Protein AF-A0A3A3YPK2-F1 (afdb_monomer_lite)

Secondary structure (DSSP, 8-state):
-------PPPPSS--S---S-EEEEEEEHHHHHHHHHHHTTS---SSSS--HHHHHHHHHHHTTT-EEEEEEEEEE-TT-HHHHHHHHHHHHHTT-EEEEEE--STT--SHHHHHHHHHHHHHHS-EEEEEEE---HHHHHHHHHHHHHTT-EEEEEE-TTT-HHHHH-SSSEEEEGGGSTTS-SS--S---STT--TT------SS-GGGGGT--

pLDDT: mean 90.07, std 12.2, range [40.12, 98.81]

Organism: NCBI:txid2339232

Sequence (216 aa):
MSRVSTTTPAPYGSTVATDAPLDLLVWDAPNIDATLAGVIGGRPSSASRPRFDAIARWFVQGSGGRDVEGCVFTNIAPGQAASVRGWVEALRASGFAVFAKPKLQSDDDIDDAMLDHIALRVTQRPLRRLVVASADGRNFLEPMESYARDGVECLVIAFSEVAGYAQESPLIEFLDLEDVPGAFTTPLNRTRLDALPPQGAWLQPTRSLRSMLEDA

Structure (mmCIF, N/CA/C/O backbone):
data_AF-A0A3A3YPK2-F1
#
_entry.id   AF-A0A3A3YPK2-F1
#
loop_
_atom_site.group_PDB
_atom_site.id
_atom_site.type_symbol
_atom_site.label_atom_id
_atom_site.label_alt_id
_atom_site.label_comp_id
_atom_site.label_asym_id
_atom_site.label_entity_id
_atom_site.label_seq_id
_atom_site.pdbx_PDB_ins_code
_atom_site.Cartn_x
_atom_site.Cartn_y
_atom_site.Cartn_z
_atom_site.occupancy
_atom_site.B_iso_or_equiv
_atom_site.auth_seq_id
_atom_site.auth_comp_id
_atom_site.auth_asym_id
_atom_site.auth_atom_id
_atom_site.pdbx_PDB_model_num
ATOM 1 N N . MET A 1 1 ? -17.080 20.758 -32.159 1.00 42.38 1 MET A N 1
ATOM 2 C CA . MET A 1 1 ? -16.298 20.672 -30.908 1.00 42.38 1 MET A CA 1
ATOM 3 C C . MET A 1 1 ? -17.215 20.120 -29.826 1.00 42.38 1 MET A C 1
ATOM 5 O O . MET A 1 1 ? -17.946 20.885 -29.209 1.00 42.38 1 MET A O 1
ATOM 9 N N . SER A 1 2 ? -17.279 18.795 -29.681 1.00 40.12 2 SER A N 1
ATOM 10 C CA . SER A 1 2 ? -18.132 18.158 -28.669 1.00 40.12 2 SER A CA 1
ATOM 11 C C . SER A 1 2 ? -17.436 18.225 -27.316 1.00 40.12 2 SER A C 1
ATOM 13 O O . SER A 1 2 ? -16.325 17.721 -27.170 1.00 40.12 2 SER A O 1
ATOM 15 N N . ARG A 1 3 ? -18.079 18.880 -26.347 1.00 43.41 3 ARG A N 1
ATOM 16 C CA . ARG A 1 3 ? -17.669 18.863 -24.942 1.00 43.41 3 ARG A CA 1
ATOM 17 C C . ARG A 1 3 ? -17.761 17.421 -24.447 1.00 43.41 3 ARG A C 1
ATOM 19 O O . ARG A 1 3 ? -18.850 16.855 -24.429 1.00 43.41 3 ARG A O 1
ATOM 26 N N . VAL A 1 4 ? -16.627 16.831 -24.085 1.00 42.78 4 VAL A N 1
ATOM 27 C CA . VAL A 1 4 ? -16.608 15.589 -23.311 1.00 42.78 4 VAL A CA 1
ATOM 28 C C . VAL A 1 4 ? -17.142 15.954 -21.932 1.00 42.78 4 VAL A C 1
ATOM 30 O O . VAL A 1 4 ? -16.508 16.709 -21.201 1.00 42.78 4 VAL A O 1
ATOM 33 N N . SER A 1 5 ? -18.349 15.497 -21.613 1.00 41.03 5 SER A N 1
ATOM 34 C CA . SER A 1 5 ? -18.874 15.561 -20.254 1.00 41.03 5 SER A CA 1
ATOM 35 C C . SER A 1 5 ? -17.965 14.721 -19.361 1.00 41.03 5 SER A C 1
ATOM 37 O O . SER A 1 5 ? -17.908 13.502 -19.504 1.00 41.03 5 SER A O 1
ATOM 39 N N . THR A 1 6 ? -17.231 15.367 -18.459 1.00 42.84 6 THR A N 1
ATOM 40 C CA . THR A 1 6 ? -16.527 14.717 -17.354 1.00 42.84 6 THR A CA 1
ATOM 41 C C . THR A 1 6 ? -17.566 14.242 -16.344 1.00 42.84 6 THR A C 1
ATOM 43 O O . THR A 1 6 ? -17.881 14.915 -15.368 1.00 42.84 6 THR A O 1
ATOM 46 N N . THR A 1 7 ? -18.178 13.092 -16.616 1.00 47.41 7 THR A N 1
ATOM 47 C CA . THR A 1 7 ? -18.974 12.385 -15.614 1.00 47.41 7 THR A CA 1
ATOM 48 C C . THR A 1 7 ? -18.010 11.830 -14.574 1.00 47.41 7 THR A C 1
ATOM 50 O O . THR A 1 7 ? -17.225 10.935 -14.885 1.00 47.41 7 THR A O 1
ATOM 53 N N . THR A 1 8 ? -18.054 12.366 -13.353 1.00 56.59 8 THR A N 1
ATOM 54 C CA . THR A 1 8 ? -17.375 11.769 -12.198 1.00 56.59 8 THR A CA 1
ATOM 55 C C . THR A 1 8 ? -17.832 10.313 -12.080 1.00 56.59 8 THR A C 1
ATOM 57 O O . THR A 1 8 ? -19.045 10.073 -12.042 1.00 56.59 8 THR A O 1
ATOM 60 N N . PRO A 1 9 ? -16.916 9.329 -12.095 1.00 59.28 9 PRO A N 1
ATOM 61 C CA . PRO A 1 9 ? -17.304 7.933 -11.977 1.00 59.28 9 PRO A CA 1
ATOM 62 C C . PRO A 1 9 ? -18.033 7.715 -10.649 1.00 59.28 9 PRO A C 1
ATOM 64 O O . PRO A 1 9 ? -17.637 8.252 -9.616 1.00 59.28 9 PRO A O 1
ATOM 67 N N . ALA A 1 10 ? -19.119 6.940 -10.687 1.00 60.88 10 ALA A N 1
ATOM 68 C CA . ALA A 1 10 ? -19.835 6.571 -9.474 1.00 60.88 10 ALA A CA 1
ATOM 69 C C . ALA A 1 10 ? -18.892 5.798 -8.534 1.00 60.88 10 ALA A C 1
ATOM 71 O O . ALA A 1 10 ? -18.090 4.988 -9.016 1.00 60.88 10 ALA A O 1
ATOM 72 N N . PRO A 1 11 ? -18.973 6.026 -7.214 1.00 65.94 11 PRO A N 1
ATOM 73 C CA . PRO A 1 11 ? -18.120 5.323 -6.275 1.00 65.94 11 PRO A CA 1
ATOM 74 C C . PRO A 1 11 ? -18.367 3.814 -6.344 1.00 65.94 11 PRO A C 1
ATOM 76 O O . PRO A 1 11 ? -19.503 3.354 -6.461 1.00 65.94 11 PRO A O 1
ATOM 79 N N . TYR A 1 12 ? -17.286 3.041 -6.260 1.00 73.06 12 TYR A N 1
ATOM 80 C CA . TYR A 1 12 ? -17.366 1.601 -6.031 1.00 73.06 12 TYR A CA 1
ATOM 81 C C . TYR A 1 12 ? -17.979 1.331 -4.645 1.00 73.06 12 TYR A C 1
ATOM 83 O O . TYR A 1 12 ? -17.818 2.149 -3.739 1.00 73.06 12 TYR A O 1
ATOM 91 N N . GLY A 1 13 ? -18.634 0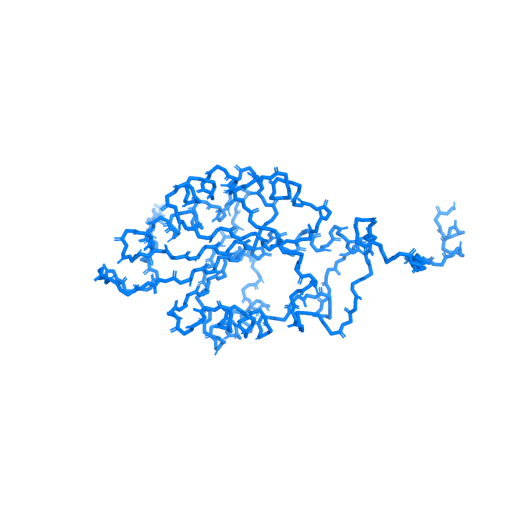.182 -4.457 1.00 67.25 13 GLY A N 1
ATOM 92 C CA . GLY A 1 13 ? -19.206 -0.246 -3.174 1.00 67.25 13 GLY A CA 1
ATOM 93 C C . GLY A 1 13 ? -20.591 0.332 -2.855 1.00 67.25 13 GLY A C 1
ATOM 94 O O . GLY A 1 13 ? -21.106 1.215 -3.539 1.00 67.25 13 GLY A O 1
ATOM 95 N N . SER A 1 14 ? -21.224 -0.210 -1.814 1.00 66.75 14 SER A N 1
ATOM 96 C CA . SER A 1 14 ? -22.541 0.235 -1.350 1.00 66.75 14 SER A CA 1
ATOM 97 C C . SER A 1 14 ? -22.484 1.673 -0.840 1.00 66.75 14 SER A C 1
ATOM 99 O O . SER A 1 14 ? -21.645 2.006 -0.013 1.00 66.75 14 SER A O 1
ATOM 101 N N . THR A 1 15 ? -23.427 2.514 -1.264 1.00 66.81 15 THR A N 1
ATOM 102 C CA . THR A 1 15 ? -23.584 3.879 -0.729 1.00 66.81 15 THR A CA 1
ATOM 103 C C . THR A 1 15 ? -24.401 3.936 0.561 1.00 66.81 15 THR A C 1
ATOM 105 O O . THR A 1 15 ? -24.650 5.016 1.089 1.00 66.81 15 THR A O 1
ATOM 108 N N . VAL A 1 16 ? -24.866 2.784 1.047 1.00 72.38 16 VAL A N 1
ATOM 109 C CA . VAL A 1 16 ? -25.683 2.666 2.255 1.00 72.38 16 VAL A CA 1
ATOM 110 C C . VAL A 1 16 ? -24.764 2.521 3.459 1.00 72.38 16 VAL A C 1
ATOM 112 O O . VAL A 1 16 ? -23.908 1.636 3.474 1.00 72.38 16 VAL A O 1
ATOM 115 N N . ALA A 1 17 ? -24.958 3.380 4.457 1.00 79.81 17 ALA A N 1
ATOM 116 C CA . ALA A 1 17 ? -24.197 3.320 5.693 1.00 79.81 17 ALA A CA 1
ATOM 117 C C . ALA A 1 17 ? -24.520 2.049 6.500 1.00 79.81 17 ALA A C 1
ATOM 119 O O . ALA A 1 17 ? -25.660 1.578 6.508 1.00 79.81 17 ALA A O 1
ATOM 120 N N . THR A 1 18 ? -23.515 1.493 7.175 1.00 87.12 18 THR A N 1
ATOM 121 C CA . THR A 1 18 ? -23.648 0.330 8.064 1.00 87.12 18 THR A CA 1
ATOM 122 C C . THR A 1 18 ? -22.696 0.459 9.249 1.00 87.12 18 THR A C 1
ATOM 124 O O . THR A 1 18 ? -21.583 0.954 9.098 1.00 87.12 18 THR A O 1
ATOM 127 N N . ASP A 1 19 ? -23.104 -0.042 10.415 1.00 88.62 19 ASP A N 1
ATOM 128 C CA . ASP A 1 19 ? -22.284 -0.035 11.636 1.00 88.62 19 ASP A CA 1
ATOM 129 C C . ASP A 1 19 ? -21.242 -1.170 11.670 1.00 88.62 19 ASP A C 1
ATOM 131 O O . ASP A 1 19 ? -20.470 -1.294 12.623 1.00 88.62 19 ASP A O 1
ATOM 135 N N . ALA A 1 20 ? -21.203 -2.025 10.642 1.00 91.06 20 ALA A N 1
ATOM 136 C CA . ALA A 1 20 ? -20.211 -3.089 10.547 1.00 91.06 20 ALA A CA 1
ATOM 137 C C . ALA A 1 20 ? -18.796 -2.504 10.329 1.00 91.06 20 ALA A C 1
ATOM 139 O O . ALA A 1 20 ? -18.573 -1.809 9.327 1.00 91.06 20 ALA A O 1
ATOM 140 N N . PRO A 1 21 ? -17.822 -2.802 11.217 1.00 94.31 21 PRO A N 1
ATOM 141 C CA . PRO A 1 21 ? -16.473 -2.260 11.108 1.00 94.31 21 PRO A CA 1
ATOM 142 C C . PRO A 1 21 ? -15.786 -2.695 9.809 1.00 94.31 21 PRO A C 1
ATOM 144 O O . PRO A 1 21 ? -16.054 -3.782 9.293 1.00 94.31 21 PRO A O 1
ATOM 147 N N . LEU A 1 22 ? -14.908 -1.841 9.284 1.00 96.50 22 LEU A N 1
ATOM 148 C CA . LEU A 1 22 ? -14.151 -2.079 8.053 1.00 96.50 22 LEU A CA 1
ATOM 149 C C . LEU A 1 22 ? -12.646 -2.025 8.305 1.00 96.50 22 LEU A C 1
ATOM 151 O O . LEU A 1 22 ? -12.166 -1.102 8.962 1.00 96.50 22 LEU A O 1
ATOM 155 N N . ASP A 1 23 ? -11.914 -2.945 7.690 1.00 98.31 23 ASP A N 1
ATOM 156 C CA . ASP A 1 23 ? -10.497 -2.766 7.393 1.00 98.31 23 ASP A CA 1
ATOM 157 C C . ASP A 1 23 ? -10.357 -2.424 5.902 1.00 98.31 23 ASP A C 1
ATOM 159 O O . ASP A 1 23 ? -10.780 -3.197 5.038 1.00 98.31 23 ASP A O 1
ATOM 163 N N . LEU A 1 24 ? -9.763 -1.274 5.585 1.00 98.38 24 LEU A N 1
ATOM 164 C CA . LEU A 1 24 ? -9.584 -0.792 4.213 1.00 98.38 24 LEU A CA 1
ATOM 165 C C . LEU A 1 24 ? -8.112 -0.865 3.802 1.00 98.38 24 LEU A C 1
ATOM 167 O O . LEU A 1 24 ? -7.249 -0.369 4.519 1.00 98.38 24 LEU A O 1
ATOM 171 N N . LEU A 1 25 ? -7.837 -1.435 2.630 1.00 98.62 25 LEU A N 1
ATOM 172 C CA . LEU A 1 25 ? -6.541 -1.412 1.960 1.00 98.62 25 LEU A CA 1
ATOM 173 C C . LEU A 1 25 ? -6.644 -0.585 0.676 1.00 98.62 25 LEU A C 1
ATOM 175 O O . LEU A 1 25 ? -7.403 -0.925 -0.233 1.00 98.62 25 LEU A O 1
ATOM 179 N N . VAL A 1 26 ? -5.829 0.459 0.574 1.00 98.56 26 VAL A N 1
ATOM 180 C CA . VAL A 1 26 ? -5.677 1.289 -0.623 1.00 98.56 26 VAL A CA 1
ATOM 181 C C . VAL A 1 26 ? -4.274 1.094 -1.184 1.00 98.56 26 VAL A C 1
ATOM 183 O O . VAL A 1 26 ? -3.288 1.271 -0.475 1.00 98.56 26 VAL A O 1
ATOM 186 N N . TRP A 1 27 ? -4.179 0.722 -2.458 1.00 98.69 27 TRP A N 1
ATOM 187 C CA . TRP A 1 27 ? -2.920 0.398 -3.120 1.00 98.69 27 TRP A CA 1
ATOM 188 C C . TRP A 1 27 ? -2.615 1.356 -4.267 1.00 98.69 27 TRP A C 1
ATOM 190 O O . TRP A 1 27 ? -3.336 1.383 -5.266 1.00 98.69 27 TRP A O 1
ATOM 200 N N . ASP A 1 28 ? -1.505 2.078 -4.154 1.00 98.31 28 ASP A N 1
ATOM 201 C CA . ASP A 1 28 ? -0.977 2.988 -5.167 1.00 98.31 28 ASP A CA 1
ATOM 202 C C . ASP A 1 28 ? -0.068 2.227 -6.142 1.00 98.31 28 ASP A C 1
ATOM 204 O O . ASP A 1 28 ? 1.132 2.047 -5.915 1.00 98.31 28 ASP A O 1
ATOM 208 N N . ALA A 1 29 ? -0.640 1.694 -7.228 1.00 96.94 29 ALA A N 1
ATOM 209 C CA . ALA A 1 29 ? 0.129 0.840 -8.130 1.00 96.94 29 ALA A CA 1
ATOM 210 C C . ALA A 1 29 ? 1.302 1.580 -8.803 1.00 96.94 29 ALA A C 1
ATOM 212 O O . ALA A 1 29 ? 2.394 1.011 -8.819 1.00 96.94 29 ALA A O 1
ATOM 213 N N . PRO A 1 30 ? 1.142 2.810 -9.338 1.00 95.19 30 PRO A N 1
ATOM 214 C CA . PRO A 1 30 ? 2.253 3.564 -9.911 1.00 95.19 30 PRO A CA 1
ATOM 215 C C . PRO A 1 30 ? 3.359 3.881 -8.902 1.00 95.19 30 PRO A C 1
ATOM 217 O O . PRO A 1 30 ? 4.529 3.712 -9.248 1.00 95.19 30 PRO A O 1
ATOM 220 N N . ASN A 1 31 ? 3.024 4.299 -7.675 1.00 96.56 31 ASN A N 1
ATOM 221 C CA . ASN A 1 31 ? 4.032 4.618 -6.663 1.00 96.56 31 ASN A CA 1
ATOM 222 C C . ASN A 1 31 ? 4.815 3.374 -6.229 1.00 96.56 31 ASN A C 1
ATOM 224 O O . ASN A 1 31 ? 6.047 3.405 -6.217 1.00 96.56 31 ASN A O 1
ATOM 228 N N . ILE A 1 32 ? 4.133 2.256 -5.956 1.00 97.62 32 ILE A N 1
ATOM 229 C CA . ILE A 1 32 ? 4.806 1.006 -5.581 1.00 97.62 32 ILE A CA 1
ATOM 230 C C . ILE A 1 32 ? 5.685 0.478 -6.724 1.00 97.62 32 ILE A C 1
ATOM 232 O O . ILE A 1 32 ? 6.825 0.091 -6.480 1.00 97.62 32 ILE A O 1
ATOM 236 N N . ASP A 1 33 ? 5.219 0.489 -7.979 1.00 95.12 33 ASP A N 1
ATOM 237 C CA . ASP A 1 33 ? 6.043 0.035 -9.113 1.00 95.12 33 ASP A CA 1
ATOM 238 C C . ASP A 1 33 ? 7.259 0.959 -9.339 1.00 95.12 33 ASP A C 1
ATOM 240 O O . ASP A 1 33 ? 8.351 0.474 -9.653 1.00 95.12 33 ASP A O 1
ATOM 244 N N . ALA A 1 34 ? 7.095 2.277 -9.176 1.00 95.06 34 ALA A N 1
ATOM 245 C CA . ALA A 1 34 ? 8.174 3.252 -9.344 1.00 95.06 34 ALA A CA 1
ATOM 246 C C . ALA A 1 34 ? 9.225 3.151 -8.230 1.00 95.06 34 ALA A C 1
ATOM 248 O O . ALA A 1 34 ? 10.425 3.140 -8.509 1.00 95.06 34 ALA A O 1
ATOM 249 N N . THR A 1 35 ? 8.790 3.029 -6.977 1.00 96.44 35 THR A N 1
ATOM 250 C CA . THR A 1 35 ? 9.693 2.859 -5.832 1.00 96.44 35 THR A CA 1
ATOM 251 C C . THR A 1 35 ? 10.391 1.509 -5.867 1.00 96.44 35 THR A C 1
ATOM 253 O O . THR A 1 35 ? 11.603 1.465 -5.672 1.00 96.44 35 THR A O 1
ATOM 256 N N . LEU A 1 36 ? 9.685 0.436 -6.246 1.00 96.06 36 LEU A N 1
ATOM 257 C CA . LEU A 1 36 ? 10.283 -0.874 -6.506 1.00 96.06 36 LEU A CA 1
ATOM 258 C C . LEU A 1 36 ? 11.419 -0.767 -7.528 1.00 96.06 36 LEU A C 1
ATOM 260 O O . LEU A 1 36 ? 12.492 -1.325 -7.314 1.00 96.06 36 LEU A O 1
ATOM 264 N N . ALA A 1 37 ? 11.200 -0.038 -8.629 1.00 94.75 37 ALA A N 1
ATOM 265 C CA . ALA A 1 37 ? 12.227 0.165 -9.646 1.00 94.75 37 ALA A CA 1
ATOM 266 C C . ALA A 1 37 ? 13.471 0.876 -9.087 1.00 94.75 37 ALA A C 1
ATOM 268 O O . ALA A 1 37 ? 14.598 0.519 -9.435 1.00 94.75 37 ALA A O 1
ATOM 269 N N . GLY A 1 38 ? 13.261 1.859 -8.206 1.00 92.69 38 GLY A N 1
ATOM 270 C CA . GLY A 1 38 ? 14.322 2.574 -7.502 1.00 92.69 38 GLY A CA 1
ATOM 271 C C . GLY A 1 38 ? 15.126 1.670 -6.568 1.00 92.69 38 GLY A C 1
ATOM 272 O O . GLY A 1 38 ? 16.351 1.634 -6.672 1.00 92.69 38 GLY A O 1
ATOM 273 N N . VAL A 1 39 ? 14.457 0.895 -5.707 1.00 91.94 39 VAL A N 1
ATOM 274 C CA . VAL A 1 39 ? 15.136 0.071 -4.687 1.00 91.94 39 VAL A CA 1
ATOM 275 C C . VAL A 1 39 ? 15.902 -1.112 -5.280 1.00 91.94 39 VAL A C 1
ATOM 277 O O . VAL A 1 39 ? 16.958 -1.467 -4.764 1.00 91.94 39 VAL A O 1
ATOM 280 N N . ILE A 1 40 ? 15.426 -1.695 -6.389 1.00 90.88 40 ILE A N 1
ATOM 281 C CA . ILE A 1 40 ? 16.145 -2.777 -7.093 1.00 90.88 40 ILE A CA 1
ATOM 282 C C . ILE A 1 40 ? 17.120 -2.255 -8.161 1.00 90.88 40 ILE A C 1
ATOM 284 O O . ILE A 1 40 ? 17.792 -3.051 -8.818 1.00 90.88 40 ILE A O 1
ATOM 288 N N . GLY A 1 41 ? 17.172 -0.936 -8.384 1.00 88.69 41 GLY A N 1
ATOM 289 C CA . GLY A 1 41 ? 18.052 -0.299 -9.366 1.00 88.69 41 GLY A CA 1
ATOM 290 C C . GLY A 1 41 ? 17.759 -0.675 -10.824 1.00 88.69 41 GLY A C 1
ATOM 291 O O . GLY A 1 41 ? 18.674 -0.710 -11.647 1.00 88.69 41 GLY A O 1
ATOM 292 N N . GLY A 1 42 ? 16.508 -0.994 -11.168 1.00 88.19 42 GLY A N 1
ATOM 293 C CA . GLY A 1 42 ? 16.157 -1.475 -12.503 1.00 88.19 42 GLY A CA 1
ATOM 294 C C . GLY A 1 42 ? 14.662 -1.672 -12.733 1.00 88.19 42 GLY A C 1
ATOM 295 O O . GLY A 1 42 ? 13.840 -1.530 -11.834 1.00 88.19 42 GLY A O 1
ATOM 296 N N . ARG A 1 43 ? 14.279 -2.009 -13.971 1.00 88.62 43 ARG A N 1
ATOM 297 C CA . ARG A 1 43 ? 12.866 -2.205 -14.326 1.00 88.62 43 ARG A CA 1
ATOM 298 C C . ARG A 1 43 ? 12.292 -3.448 -13.621 1.00 88.62 43 ARG A C 1
ATOM 300 O O . ARG A 1 43 ? 12.833 -4.536 -13.824 1.00 88.62 43 ARG A O 1
ATOM 307 N N . PRO A 1 44 ? 11.153 -3.343 -12.910 1.00 90.38 44 PRO A N 1
ATOM 308 C CA . PRO A 1 44 ? 10.541 -4.496 -12.265 1.00 90.38 44 PRO A CA 1
ATOM 309 C C . PRO A 1 44 ? 10.103 -5.570 -13.265 1.00 90.38 44 PRO A C 1
ATOM 311 O O . PRO A 1 44 ? 9.429 -5.287 -14.266 1.00 90.38 44 PRO A O 1
ATOM 314 N N . SER A 1 45 ? 10.438 -6.821 -12.956 1.00 89.94 45 SER A N 1
ATOM 315 C CA . SER A 1 45 ? 9.952 -8.018 -13.647 1.00 89.94 45 SER A CA 1
ATOM 316 C C . SER A 1 45 ? 8.679 -8.553 -12.977 1.00 89.94 45 SER A C 1
ATOM 318 O O . SER A 1 45 ? 8.177 -7.968 -12.020 1.00 89.94 45 SER A O 1
ATOM 320 N N . SER A 1 46 ? 8.121 -9.660 -13.468 1.00 86.50 46 SER A N 1
ATOM 321 C CA . SER A 1 46 ? 7.040 -10.356 -12.756 1.00 86.50 46 SER A CA 1
ATOM 322 C C . SER A 1 46 ? 7.512 -10.970 -11.435 1.00 86.50 46 SER A C 1
ATOM 324 O O . SER A 1 46 ? 6.735 -11.026 -10.493 1.00 86.50 46 SER A O 1
ATOM 326 N N . ALA A 1 47 ? 8.774 -11.410 -11.353 1.00 86.81 47 ALA A N 1
ATOM 327 C CA . ALA A 1 47 ? 9.332 -12.061 -10.166 1.00 86.81 47 ALA A CA 1
ATOM 328 C C . ALA A 1 47 ? 9.666 -11.071 -9.043 1.00 86.81 47 ALA A C 1
ATOM 330 O O . ALA A 1 47 ? 9.626 -11.432 -7.872 1.00 86.81 47 ALA A O 1
ATOM 331 N N . SER A 1 48 ? 9.988 -9.826 -9.400 1.00 90.56 48 SER A N 1
ATOM 332 C CA . SER A 1 48 ? 10.287 -8.769 -8.433 1.00 90.56 48 SER A CA 1
ATOM 333 C C . SER A 1 48 ? 9.056 -7.963 -8.028 1.00 90.56 48 SER A C 1
ATOM 335 O O . SER A 1 48 ? 9.202 -7.067 -7.212 1.00 90.56 48 SER A O 1
ATOM 337 N N . ARG A 1 49 ? 7.877 -8.211 -8.618 1.00 94.62 49 ARG A N 1
ATOM 338 C CA . ARG A 1 49 ? 6.623 -7.546 -8.235 1.00 94.62 49 ARG A CA 1
ATOM 339 C C . ARG A 1 49 ? 5.922 -8.317 -7.116 1.00 94.62 49 ARG A C 1
ATOM 341 O O . ARG A 1 49 ? 5.969 -9.549 -7.119 1.00 94.62 49 ARG A O 1
ATOM 348 N N . PRO A 1 50 ? 5.231 -7.615 -6.205 1.00 95.69 50 PRO A N 1
ATOM 349 C CA . PRO A 1 50 ? 4.519 -8.259 -5.118 1.00 95.69 50 PRO A CA 1
ATOM 350 C C . PRO A 1 50 ? 3.344 -9.088 -5.641 1.00 95.69 50 PRO A C 1
ATOM 352 O O . PRO A 1 50 ? 2.618 -8.714 -6.567 1.00 95.69 50 PRO A O 1
ATOM 355 N N . ARG A 1 51 ? 3.130 -10.227 -4.995 1.00 95.44 51 ARG A N 1
ATOM 356 C CA . ARG A 1 51 ? 2.009 -11.122 -5.250 1.00 95.44 51 ARG A CA 1
ATOM 357 C C . ARG A 1 51 ? 0.753 -10.648 -4.531 1.00 95.44 51 ARG A C 1
ATOM 359 O O . ARG A 1 51 ? 0.614 -10.838 -3.325 1.00 95.44 51 ARG A O 1
ATOM 366 N N . PHE A 1 52 ? -0.209 -10.116 -5.281 1.00 95.19 52 PHE A N 1
ATOM 367 C CA . PHE A 1 52 ? -1.488 -9.652 -4.726 1.00 95.19 52 PHE A CA 1
ATOM 368 C C . PHE A 1 52 ? -2.279 -10.740 -3.985 1.00 95.19 52 PHE A C 1
ATOM 370 O O . PHE A 1 52 ? -2.975 -10.422 -3.026 1.00 95.19 52 PHE A O 1
ATOM 377 N N . ASP A 1 53 ? -2.144 -12.020 -4.358 1.00 94.50 53 ASP A N 1
ATOM 378 C CA . ASP A 1 53 ? -2.787 -13.118 -3.622 1.00 94.50 53 ASP A CA 1
ATOM 379 C C . ASP A 1 53 ? -2.227 -13.276 -2.198 1.00 94.50 53 ASP A C 1
ATOM 381 O O . ASP A 1 53 ? -2.963 -13.604 -1.266 1.00 94.50 53 ASP A O 1
ATOM 385 N N . ALA A 1 54 ? -0.929 -13.023 -2.018 1.00 95.94 54 ALA A N 1
ATOM 386 C CA . ALA A 1 54 ? -0.287 -13.042 -0.713 1.00 95.94 54 ALA A CA 1
ATOM 387 C C . ALA A 1 54 ? -0.662 -11.807 0.111 1.00 95.94 54 ALA A C 1
ATOM 389 O O . ALA A 1 54 ? -1.028 -11.961 1.275 1.00 95.94 54 ALA A O 1
ATOM 390 N N . ILE A 1 55 ? -0.678 -10.622 -0.513 1.00 97.00 55 ILE A N 1
ATOM 391 C CA . ILE A 1 55 ? -1.144 -9.382 0.128 1.00 97.00 55 ILE A CA 1
ATOM 392 C C . ILE A 1 55 ? -2.585 -9.540 0.624 1.00 97.00 55 ILE A C 1
ATOM 394 O O . ILE A 1 55 ? -2.865 -9.268 1.788 1.00 97.00 55 ILE A O 1
ATOM 398 N N . ALA A 1 56 ? -3.490 -10.041 -0.222 1.00 95.94 56 ALA A N 1
ATOM 399 C CA . ALA A 1 56 ? -4.886 -10.259 0.149 1.00 95.94 56 ALA A CA 1
ATOM 400 C C . ALA A 1 56 ? -5.015 -11.231 1.327 1.00 95.94 56 ALA A C 1
ATOM 402 O O . ALA A 1 56 ? -5.728 -10.953 2.288 1.00 95.94 56 ALA A O 1
ATOM 403 N N . ARG A 1 57 ? -4.291 -12.358 1.285 1.00 96.31 57 ARG A N 1
ATOM 404 C CA . ARG A 1 57 ? -4.311 -13.359 2.358 1.00 96.31 57 ARG A CA 1
ATOM 405 C C . ARG A 1 57 ? -3.826 -12.777 3.682 1.00 96.31 57 ARG A C 1
ATOM 407 O O . ARG A 1 57 ? -4.504 -12.956 4.688 1.00 96.31 57 ARG A O 1
ATOM 414 N N . TRP A 1 58 ? -2.690 -12.084 3.671 1.00 97.38 58 TRP A N 1
ATOM 415 C CA . TRP A 1 58 ? -2.140 -11.423 4.853 1.00 97.38 58 TRP A CA 1
ATOM 416 C C . TRP A 1 58 ? -3.122 -10.384 5.415 1.00 97.38 58 TRP A C 1
ATOM 418 O O . TRP A 1 58 ? -3.414 -10.393 6.611 1.00 97.38 58 TRP A O 1
ATOM 428 N N . PHE A 1 59 ? -3.702 -9.551 4.549 1.00 97.44 59 PHE A N 1
ATOM 429 C CA . PHE A 1 59 ? -4.626 -8.497 4.958 1.00 97.44 59 PHE A CA 1
ATOM 430 C C . PHE A 1 59 ? -5.898 -9.059 5.609 1.00 97.44 59 PHE A C 1
ATOM 432 O O . PHE A 1 59 ? -6.264 -8.631 6.707 1.00 97.44 59 PHE A O 1
ATOM 439 N N . VAL A 1 60 ? -6.511 -10.068 4.975 1.00 96.69 60 VAL A N 1
ATOM 440 C CA . VAL A 1 60 ? -7.695 -10.788 5.476 1.00 96.69 60 VAL A CA 1
ATOM 441 C C . VAL A 1 60 ? -7.398 -11.491 6.799 1.00 96.69 60 VAL A C 1
ATOM 443 O O . VAL A 1 60 ? -8.190 -11.414 7.731 1.00 96.69 60 VAL A O 1
ATOM 446 N N . GLN A 1 61 ? -6.255 -12.169 6.915 1.00 96.06 61 GLN A N 1
ATOM 447 C CA . GLN A 1 61 ? -5.874 -12.844 8.159 1.00 96.06 61 GLN A CA 1
ATOM 448 C C . GLN A 1 61 ? -5.699 -11.849 9.312 1.00 96.06 61 GLN A C 1
ATOM 450 O O . GLN A 1 61 ? -6.125 -12.128 10.432 1.00 96.06 61 GLN A O 1
ATOM 455 N N . GLY A 1 62 ? -5.130 -10.675 9.029 1.00 94.81 62 GLY A N 1
ATOM 456 C CA . GLY A 1 62 ? -4.969 -9.602 10.007 1.00 94.81 62 GLY A CA 1
ATOM 457 C C . GLY A 1 62 ? -6.272 -8.906 10.419 1.00 94.81 62 GLY A C 1
ATOM 458 O O . GLY A 1 62 ? -6.270 -8.203 11.425 1.00 94.81 62 GLY A O 1
ATOM 459 N N . SER A 1 63 ? -7.386 -9.091 9.697 1.00 94.75 63 SER A N 1
ATOM 460 C CA . SER A 1 63 ? -8.653 -8.416 10.028 1.00 94.75 63 SER A CA 1
ATOM 461 C C . SER A 1 63 ? -9.376 -9.024 11.233 1.00 94.75 63 SER A C 1
ATOM 463 O O . SER A 1 63 ? -10.339 -8.447 11.739 1.00 94.75 63 SER A O 1
ATOM 465 N N . GLY A 1 64 ? -8.964 -10.210 11.695 1.00 92.38 64 GLY A N 1
ATOM 466 C CA . GLY A 1 64 ? -9.618 -10.890 12.816 1.00 92.38 64 GLY A CA 1
ATOM 467 C C . GLY A 1 64 ? -11.096 -11.211 12.555 1.00 92.38 64 GLY A C 1
ATOM 468 O O . GLY A 1 64 ? -11.890 -11.245 13.492 1.00 92.38 64 GLY A O 1
ATOM 469 N N . GLY A 1 65 ? -11.478 -11.405 11.287 1.00 91.12 65 GLY A N 1
ATOM 470 C CA . GLY A 1 65 ? -12.856 -11.692 10.878 1.00 91.12 65 GLY A CA 1
ATOM 471 C C . GLY A 1 65 ? -13.728 -10.453 10.659 1.00 91.12 65 GLY A C 1
ATOM 472 O O . GLY A 1 65 ? -14.901 -10.602 10.316 1.00 91.12 65 GLY A O 1
ATOM 473 N N . ARG A 1 66 ? -13.175 -9.241 10.820 1.00 93.75 66 ARG A N 1
ATOM 474 C CA . ARG A 1 66 ? -13.818 -8.015 10.330 1.00 93.75 66 ARG A CA 1
ATOM 475 C C . ARG A 1 66 ? -13.903 -8.054 8.808 1.00 93.75 66 ARG A C 1
ATOM 477 O O . ARG A 1 66 ? -13.078 -8.689 8.145 1.00 93.75 66 ARG A O 1
ATOM 484 N N . ASP A 1 67 ? -14.900 -7.358 8.279 1.00 94.94 67 ASP A N 1
ATOM 485 C CA . ASP A 1 67 ? -15.047 -7.190 6.842 1.00 94.94 67 ASP A CA 1
ATOM 486 C C . ASP A 1 67 ? -13.890 -6.354 6.275 1.00 94.94 67 ASP A C 1
ATOM 488 O O . ASP A 1 67 ? -13.345 -5.479 6.956 1.00 94.94 67 ASP A O 1
ATOM 492 N N . VAL A 1 68 ? -13.509 -6.657 5.037 1.00 96.38 68 VAL A N 1
ATOM 493 C CA . VAL A 1 68 ? -12.319 -6.105 4.389 1.00 96.38 68 VAL A CA 1
ATOM 494 C C . VAL A 1 68 ? -12.655 -5.555 3.016 1.00 96.38 68 VAL A C 1
ATOM 496 O O . VAL A 1 68 ? -13.431 -6.141 2.264 1.00 96.38 68 VAL A O 1
ATOM 499 N N . GLU A 1 69 ? -11.997 -4.465 2.648 1.00 97.38 69 GLU A N 1
ATOM 500 C CA . GLU A 1 69 ? -12.052 -3.936 1.292 1.00 97.38 69 GLU A CA 1
ATOM 501 C C . GLU A 1 69 ? -10.643 -3.626 0.799 1.00 97.38 69 GLU A C 1
ATOM 503 O O . GLU A 1 69 ? -9.876 -2.954 1.481 1.00 97.38 69 GLU A O 1
ATOM 508 N N . GLY A 1 70 ? -10.293 -4.137 -0.383 1.00 97.56 70 GLY A N 1
ATOM 509 C CA . GLY A 1 70 ? -9.018 -3.866 -1.039 1.00 97.56 70 GLY A CA 1
ATOM 510 C C . GLY A 1 70 ? -9.235 -3.164 -2.371 1.00 97.56 70 GLY A C 1
ATOM 511 O O . GLY A 1 70 ? -9.962 -3.673 -3.226 1.00 97.56 70 GLY A O 1
ATOM 512 N N . CYS A 1 71 ? -8.569 -2.033 -2.572 1.00 98.06 71 CYS A N 1
ATOM 513 C CA . CYS A 1 71 ? -8.713 -1.194 -3.755 1.00 98.06 71 CYS A CA 1
ATOM 514 C C . CYS A 1 71 ? -7.347 -0.887 -4.369 1.00 98.06 71 CYS A C 1
ATOM 516 O O . CYS A 1 71 ? -6.466 -0.353 -3.700 1.00 98.06 71 CYS A O 1
ATOM 518 N N . VAL A 1 72 ? -7.178 -1.195 -5.654 1.00 98.44 72 VAL A N 1
ATOM 519 C CA . VAL A 1 72 ? -5.971 -0.871 -6.423 1.00 98.44 72 VAL A CA 1
ATOM 520 C C . VAL A 1 72 ? -6.239 0.325 -7.319 1.00 98.44 72 VAL A C 1
ATOM 522 O O . VAL A 1 72 ? -7.138 0.293 -8.160 1.00 98.44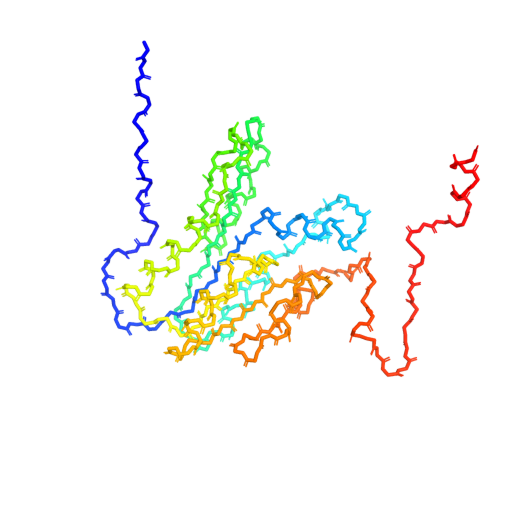 72 VAL A O 1
ATOM 525 N N . PHE A 1 73 ? -5.431 1.364 -7.164 1.00 98.19 73 PHE A N 1
ATOM 526 C CA . PHE A 1 73 ? -5.482 2.581 -7.955 1.00 98.19 73 PHE A CA 1
ATOM 527 C C . PHE A 1 73 ? -4.353 2.553 -8.977 1.00 98.19 73 PHE A C 1
ATOM 529 O O . PHE A 1 73 ? -3.212 2.206 -8.671 1.00 98.19 73 PHE A O 1
ATOM 536 N N . THR A 1 74 ? -4.678 2.859 -10.229 1.00 97.00 74 THR A N 1
ATOM 537 C CA . THR A 1 74 ? -3.717 2.777 -11.324 1.00 97.00 74 THR A CA 1
ATOM 538 C C . THR A 1 74 ? -4.010 3.784 -12.423 1.00 97.00 74 THR A C 1
ATOM 540 O O . THR A 1 74 ? -5.159 4.144 -12.693 1.00 97.00 74 THR A O 1
ATOM 543 N N . ASN A 1 75 ? -2.947 4.195 -13.105 1.00 95.12 75 ASN A N 1
ATOM 544 C CA . ASN A 1 75 ? -3.020 4.992 -14.310 1.00 95.12 75 ASN A CA 1
ATOM 545 C C . ASN A 1 75 ? -2.871 4.114 -15.556 1.00 95.12 75 ASN A C 1
ATOM 547 O O . ASN A 1 75 ? -1.925 3.335 -15.665 1.00 95.12 75 ASN A O 1
ATOM 551 N N . ILE A 1 76 ? -3.745 4.301 -16.545 1.00 94.06 76 ILE A N 1
ATOM 552 C CA . ILE A 1 76 ? -3.649 3.606 -17.833 1.00 94.06 76 ILE A CA 1
ATOM 553 C C . ILE A 1 76 ? -3.220 4.599 -18.912 1.00 94.06 76 ILE A C 1
ATOM 555 O O . ILE A 1 76 ? -4.002 5.448 -19.342 1.00 94.06 76 ILE A O 1
ATOM 559 N N . ALA A 1 77 ? -1.971 4.489 -19.363 1.00 91.62 77 ALA A N 1
ATOM 560 C CA . ALA A 1 77 ? -1.472 5.289 -20.477 1.00 91.62 77 ALA A CA 1
ATOM 561 C C . ALA A 1 77 ? -2.120 4.858 -21.814 1.00 91.62 77 ALA A C 1
ATOM 563 O O . ALA A 1 77 ? -2.422 3.669 -22.005 1.00 91.62 77 ALA A O 1
ATOM 564 N N . PRO A 1 78 ? -2.297 5.783 -22.778 1.00 91.06 78 PRO A N 1
ATOM 565 C CA . PRO A 1 78 ? -2.745 5.448 -24.125 1.00 91.06 78 PRO A CA 1
ATOM 566 C C . PRO A 1 78 ? -1.915 4.312 -24.743 1.00 91.06 78 PRO A C 1
ATOM 568 O O . PRO A 1 78 ? -0.689 4.301 -24.671 1.00 91.06 78 PRO A O 1
ATOM 571 N N . GLY A 1 79 ? -2.592 3.323 -25.329 1.00 92.12 79 GLY A N 1
ATOM 572 C CA . GLY A 1 79 ? -1.947 2.150 -25.931 1.00 92.12 79 GLY A CA 1
ATOM 573 C C . GLY A 1 79 ? -1.571 1.022 -24.958 1.00 92.12 79 GLY A C 1
ATOM 574 O O . GLY A 1 79 ? -1.275 -0.074 -25.420 1.00 92.12 79 GLY A O 1
ATOM 575 N N . GLN A 1 80 ? -1.655 1.223 -23.635 1.00 91.50 80 GLN A N 1
ATOM 576 C CA . GLN A 1 80 ? -1.369 0.171 -22.639 1.00 91.50 80 GLN A CA 1
ATOM 577 C C . GLN A 1 80 ? -2.604 -0.642 -22.218 1.00 91.50 80 GLN A C 1
ATOM 579 O O . GLN A 1 80 ? -2.490 -1.632 -21.505 1.00 91.50 80 GLN A O 1
ATOM 584 N N . ALA A 1 81 ? -3.806 -0.281 -22.675 1.00 90.50 81 ALA A N 1
ATOM 585 C CA . ALA A 1 81 ? -5.038 -0.951 -22.247 1.00 90.50 81 ALA A CA 1
ATOM 586 C C . ALA A 1 81 ? -5.051 -2.467 -22.536 1.00 90.50 81 ALA A C 1
ATOM 588 O O . ALA A 1 81 ? -5.602 -3.240 -21.756 1.00 90.50 81 ALA A O 1
ATOM 589 N N . ALA A 1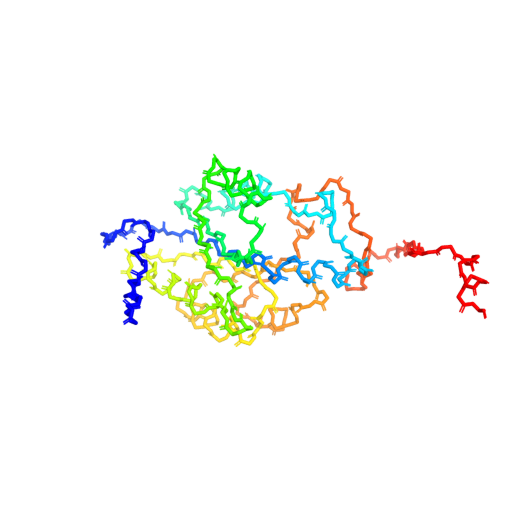 82 ? -4.448 -2.909 -23.646 1.00 90.88 82 ALA A N 1
ATOM 590 C CA . ALA A 1 82 ? -4.380 -4.329 -23.987 1.00 90.88 82 ALA A CA 1
ATOM 591 C C . ALA A 1 82 ? -3.394 -5.103 -23.094 1.00 90.88 82 ALA A C 1
ATOM 593 O O . ALA A 1 82 ? -3.710 -6.213 -22.674 1.00 90.88 82 ALA A O 1
ATOM 594 N N . SER A 1 83 ? -2.234 -4.517 -22.776 1.00 91.06 83 SER A N 1
ATOM 595 C CA . SER A 1 83 ? -1.194 -5.157 -21.958 1.00 91.06 83 SER A CA 1
ATOM 596 C C . SER A 1 83 ? -1.597 -5.271 -20.486 1.00 91.06 83 SER A C 1
ATOM 598 O O . SER A 1 83 ? -1.274 -6.264 -19.841 1.00 91.06 83 SER A O 1
ATOM 600 N N . VAL A 1 84 ? -2.344 -4.297 -19.960 1.00 92.44 84 VAL A N 1
ATOM 601 C CA . VAL A 1 84 ? -2.772 -4.266 -18.547 1.00 92.44 84 VAL A CA 1
ATOM 602 C C . VAL A 1 84 ? -4.085 -5.005 -18.277 1.00 92.44 84 VAL A C 1
ATOM 604 O O . VAL A 1 84 ? -4.396 -5.281 -17.120 1.00 92.44 84 VAL A O 1
ATOM 607 N N . ARG A 1 85 ? -4.855 -5.364 -19.316 1.00 94.75 85 ARG A N 1
ATOM 608 C CA . ARG A 1 85 ? -6.181 -5.993 -19.178 1.00 94.75 85 ARG A CA 1
ATOM 609 C C . ARG A 1 85 ? -6.153 -7.245 -18.305 1.00 94.75 85 ARG A C 1
ATOM 611 O O . ARG A 1 85 ? -6.923 -7.331 -17.356 1.00 94.75 85 ARG A O 1
ATOM 618 N N . GLY A 1 86 ? -5.255 -8.184 -18.607 1.00 94.56 86 GLY A N 1
ATOM 619 C CA . GLY A 1 86 ? -5.170 -9.450 -17.873 1.00 94.56 86 GLY A CA 1
ATOM 620 C C . GLY A 1 86 ? -4.811 -9.253 -16.399 1.00 94.56 86 GLY A C 1
ATOM 621 O O . GLY A 1 86 ? -5.336 -9.950 -15.537 1.00 94.56 86 GLY A O 1
ATOM 622 N N . TRP A 1 87 ? -3.976 -8.257 -16.092 1.00 93.62 87 TRP A N 1
ATOM 623 C CA . TRP A 1 87 ? -3.642 -7.900 -14.714 1.00 93.62 87 TRP A CA 1
ATOM 624 C C . TRP A 1 87 ? -4.844 -7.298 -13.970 1.00 93.62 87 TRP A C 1
ATOM 626 O O . TRP A 1 87 ? -5.153 -7.739 -12.865 1.00 93.62 87 TRP A O 1
ATOM 636 N N . VAL A 1 88 ? -5.585 -6.371 -14.592 1.00 95.62 88 VAL A N 1
ATOM 637 C CA . VAL A 1 88 ? -6.823 -5.813 -14.012 1.00 95.62 88 VAL A CA 1
ATOM 638 C C . VAL A 1 88 ? -7.869 -6.906 -13.773 1.00 95.62 88 VAL A C 1
ATOM 640 O O . VAL A 1 88 ? -8.517 -6.934 -12.728 1.00 95.62 88 VAL A O 1
ATOM 643 N N . GLU A 1 89 ? -8.042 -7.822 -14.725 1.00 95.69 89 GLU A N 1
ATOM 644 C CA . GLU A 1 89 ? -8.965 -8.953 -14.591 1.00 95.69 89 GLU A CA 1
ATOM 645 C C . GLU A 1 89 ? -8.548 -9.897 -13.457 1.00 95.69 89 GLU A C 1
ATOM 647 O O . GLU A 1 89 ? -9.403 -10.311 -12.674 1.00 95.69 89 GLU A O 1
ATOM 652 N N . ALA A 1 90 ? -7.249 -10.168 -13.301 1.00 93.56 90 ALA A N 1
ATOM 653 C CA . ALA A 1 90 ? -6.729 -10.984 -12.207 1.00 93.56 90 ALA A CA 1
ATOM 654 C C . ALA A 1 90 ? -6.940 -10.335 -10.824 1.00 93.56 90 ALA A C 1
ATOM 656 O O . ALA A 1 90 ? -7.328 -11.025 -9.879 1.00 93.56 90 ALA A O 1
ATOM 657 N N . LEU A 1 91 ? -6.744 -9.016 -10.701 1.00 95.69 91 LEU A N 1
ATOM 658 C CA . LEU A 1 91 ? -7.023 -8.271 -9.465 1.00 95.69 91 LEU A CA 1
ATOM 659 C C . LEU A 1 91 ? -8.496 -8.368 -9.067 1.00 95.69 91 LEU A C 1
ATOM 661 O O . LEU A 1 91 ? -8.815 -8.722 -7.932 1.00 95.69 91 LEU A O 1
ATOM 665 N N . ARG A 1 92 ? -9.391 -8.127 -10.029 1.00 95.31 92 ARG A N 1
ATOM 666 C CA . ARG A 1 92 ? -10.841 -8.219 -9.822 1.00 95.31 92 ARG A CA 1
ATOM 667 C C . ARG A 1 92 ? -11.272 -9.634 -9.452 1.00 95.31 92 ARG A C 1
ATOM 669 O O . ARG A 1 92 ? -12.078 -9.804 -8.544 1.00 95.31 92 ARG A O 1
ATOM 676 N N . ALA A 1 93 ? -10.714 -10.648 -10.112 1.00 92.81 93 ALA A N 1
ATOM 677 C CA . ALA A 1 93 ? -10.970 -12.049 -9.778 1.00 92.81 93 ALA A CA 1
ATOM 678 C C . ALA A 1 93 ? -10.478 -12.418 -8.366 1.00 92.81 93 ALA A C 1
ATOM 680 O O . ALA A 1 93 ? -11.041 -13.310 -7.738 1.00 92.81 93 ALA A O 1
ATOM 681 N N . SER A 1 94 ? -9.470 -11.706 -7.856 1.00 90.44 94 SER A N 1
ATOM 682 C CA . SER A 1 94 ? -8.933 -11.873 -6.499 1.00 90.44 94 SER A CA 1
ATOM 683 C C . SER A 1 94 ? -9.700 -11.078 -5.431 1.00 90.44 94 SER A C 1
ATOM 685 O O . SER A 1 94 ? -9.320 -11.120 -4.265 1.00 90.44 94 SER A O 1
ATOM 687 N N . GLY A 1 95 ? -10.766 -10.361 -5.805 1.00 93.19 95 GLY A N 1
ATOM 688 C CA . GLY A 1 95 ? -11.612 -9.598 -4.881 1.00 93.19 95 GLY A CA 1
ATOM 689 C C . GLY A 1 95 ? -11.218 -8.131 -4.696 1.00 93.19 95 GLY A C 1
ATOM 690 O O . GLY A 1 95 ? -11.871 -7.434 -3.925 1.00 93.19 95 GLY A O 1
ATOM 691 N N . PHE A 1 96 ? -10.202 -7.636 -5.408 1.00 97.19 96 PHE A N 1
ATOM 692 C CA . PHE A 1 96 ? -9.857 -6.216 -5.366 1.00 97.19 96 PHE A CA 1
ATOM 693 C C . PHE A 1 96 ? -10.801 -5.386 -6.237 1.00 97.19 96 PHE A C 1
ATOM 695 O O . PHE A 1 96 ? -11.084 -5.728 -7.392 1.00 97.19 96 PHE A O 1
ATOM 702 N N . ALA A 1 97 ? -11.206 -4.229 -5.723 1.00 97.12 97 ALA A N 1
ATOM 703 C CA . ALA A 1 97 ? -11.673 -3.147 -6.570 1.00 97.12 97 ALA A CA 1
ATOM 704 C C . ALA A 1 97 ? -10.494 -2.578 -7.364 1.00 97.12 97 ALA A C 1
ATOM 706 O O . ALA A 1 97 ? -9.366 -2.531 -6.871 1.00 97.12 97 ALA A O 1
ATOM 707 N N . VAL A 1 98 ? -10.749 -2.105 -8.583 1.00 97.38 98 VAL A N 1
ATOM 708 C CA . VAL A 1 98 ? -9.724 -1.437 -9.391 1.00 97.38 98 VAL A CA 1
ATOM 709 C C . VAL A 1 98 ? -10.254 -0.094 -9.863 1.00 97.38 98 VAL A C 1
ATOM 711 O O . VAL A 1 98 ? -11.227 -0.038 -10.617 1.00 97.38 98 VAL A O 1
ATOM 714 N N . PHE A 1 99 ? -9.590 0.978 -9.443 1.00 97.31 99 PHE A N 1
ATOM 715 C CA . PHE A 1 99 ? -9.772 2.312 -9.990 1.00 97.31 99 PHE A CA 1
ATOM 716 C C . PHE A 1 99 ? -8.700 2.559 -11.054 1.00 97.31 99 PHE A C 1
ATOM 718 O O . PHE A 1 99 ? -7.509 2.605 -10.756 1.00 97.31 99 PHE A O 1
ATOM 725 N N . ALA A 1 100 ? -9.124 2.700 -12.309 1.00 95.69 100 ALA A N 1
ATOM 726 C CA . ALA A 1 100 ? -8.233 2.900 -13.447 1.00 95.69 100 ALA A CA 1
ATOM 727 C C . ALA A 1 100 ? -8.488 4.272 -14.086 1.00 95.69 100 ALA A C 1
ATOM 729 O O . ALA A 1 100 ? -9.494 4.461 -14.772 1.00 95.69 100 ALA A O 1
ATOM 730 N N . LYS A 1 101 ? -7.568 5.222 -13.886 1.00 95.12 101 LYS A N 1
ATOM 731 C CA . LYS A 1 101 ? -7.635 6.575 -14.463 1.00 95.12 101 LYS A CA 1
ATOM 732 C C . LYS A 1 101 ? -6.786 6.652 -15.738 1.00 95.12 101 LYS A C 1
ATOM 734 O O . LYS A 1 101 ? -5.598 6.330 -15.689 1.00 95.12 101 LYS A O 1
ATOM 739 N N . PRO A 1 102 ? -7.324 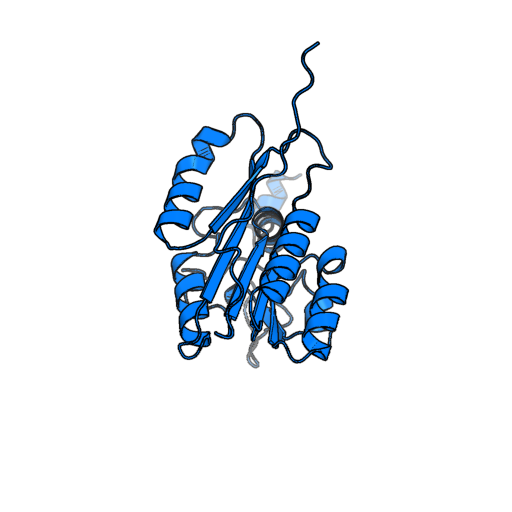7.074 -16.894 1.00 94.50 102 PRO A N 1
ATOM 740 C CA . PRO A 1 102 ? -6.495 7.357 -18.064 1.00 94.50 102 PRO A CA 1
ATOM 741 C C . PRO A 1 102 ? -5.415 8.401 -17.734 1.00 94.50 102 PRO A C 1
ATOM 743 O O . PRO A 1 102 ? -5.738 9.422 -17.140 1.00 94.50 102 PRO A O 1
ATOM 746 N N . LYS A 1 103 ? -4.154 8.158 -18.115 1.00 92.81 103 LYS A N 1
ATOM 747 C CA . LYS A 1 103 ? -3.061 9.141 -17.972 1.00 92.81 103 LYS A CA 1
ATOM 748 C C . LYS A 1 103 ? -2.820 9.822 -19.312 1.00 92.81 103 LYS A C 1
ATOM 750 O O . LYS A 1 103 ? -2.039 9.331 -20.128 1.00 92.81 103 LYS A O 1
ATOM 755 N N . LEU A 1 104 ? -3.585 10.874 -19.579 1.00 90.94 104 LEU A N 1
ATOM 756 C CA . LEU A 1 104 ? -3.539 11.647 -20.819 1.00 90.94 104 LEU A CA 1
ATOM 757 C C . LEU A 1 104 ? -2.529 12.793 -20.720 1.00 90.94 104 LEU A C 1
ATOM 759 O O . LEU A 1 104 ? -1.905 13.132 -21.722 1.00 90.94 104 LEU A O 1
ATOM 763 N N . GLN A 1 105 ? -2.378 13.363 -19.527 1.00 88.44 105 GLN A N 1
ATOM 764 C CA . GLN A 1 105 ? -1.466 14.445 -19.177 1.00 88.44 105 GLN A CA 1
ATOM 765 C C . GLN A 1 105 ? -0.557 14.037 -18.007 1.00 88.44 105 GLN A C 1
ATOM 767 O O . GLN A 1 105 ? -0.737 12.990 -17.376 1.00 88.44 105 GLN A O 1
ATOM 772 N N . SER A 1 106 ? 0.469 14.846 -17.738 1.00 80.12 106 SER A N 1
ATOM 773 C CA . SER A 1 106 ? 1.418 14.590 -16.649 1.00 80.12 106 SER A CA 1
ATOM 774 C C . SER A 1 106 ? 0.787 14.704 -15.260 1.00 80.12 106 SER A C 1
ATOM 776 O O . SER A 1 106 ? 1.223 13.984 -14.372 1.00 80.12 106 SER A O 1
ATOM 778 N N . ASP A 1 107 ? -0.229 15.553 -15.114 1.00 84.25 107 ASP A N 1
ATOM 779 C CA . ASP A 1 107 ? -0.976 15.876 -13.890 1.00 84.25 107 ASP A CA 1
ATOM 780 C C . ASP A 1 107 ? -2.254 15.033 -13.706 1.00 84.25 107 ASP A C 1
ATOM 782 O O . ASP A 1 107 ? -3.082 15.312 -12.841 1.00 84.25 107 ASP A O 1
ATOM 786 N N . ASP A 1 108 ? -2.437 13.971 -14.500 1.00 86.19 108 ASP A N 1
ATOM 787 C CA . ASP A 1 108 ? -3.515 12.994 -14.301 1.00 86.19 108 ASP A CA 1
ATOM 788 C C . ASP A 1 108 ? -3.218 12.055 -13.116 1.00 86.19 108 ASP A C 1
ATOM 790 O O . ASP A 1 108 ? -3.141 10.829 -13.266 1.00 86.19 108 ASP A O 1
ATOM 794 N N . ASP A 1 109 ? -3.062 12.634 -11.929 1.00 89.44 109 ASP A N 1
ATOM 795 C CA . ASP A 1 109 ? -2.704 11.927 -10.701 1.00 89.44 109 ASP A CA 1
ATOM 796 C C . ASP A 1 109 ? -3.921 11.218 -10.093 1.00 89.44 109 ASP A C 1
ATOM 798 O O . ASP A 1 109 ? -5.077 11.548 -10.383 1.00 89.44 109 ASP A O 1
ATOM 802 N N . ILE A 1 110 ? -3.674 10.175 -9.309 1.00 94.31 110 ILE A N 1
ATOM 803 C CA . ILE A 1 110 ? -4.719 9.343 -8.688 1.00 94.31 110 ILE A CA 1
ATOM 804 C C . ILE A 1 110 ? -4.863 9.608 -7.187 1.00 94.31 110 ILE A C 1
ATOM 806 O O . ILE A 1 110 ? -5.790 9.075 -6.582 1.00 94.31 110 ILE A O 1
ATOM 810 N N . ASP A 1 111 ? -4.002 10.456 -6.624 1.00 94.00 111 ASP A N 1
ATOM 811 C CA . ASP A 1 111 ? -3.899 10.752 -5.193 1.00 94.00 111 ASP A CA 1
ATOM 812 C C . ASP A 1 111 ? -5.235 11.253 -4.624 1.00 94.00 111 ASP A C 1
ATOM 814 O O . ASP A 1 111 ? -5.768 10.669 -3.681 1.00 94.00 111 ASP A O 1
ATOM 818 N N . ASP A 1 112 ? -5.847 12.252 -5.269 1.00 93.81 112 ASP A N 1
ATOM 819 C CA . ASP A 1 112 ? -7.158 12.782 -4.868 1.00 93.81 112 ASP A CA 1
ATOM 820 C C . ASP A 1 112 ? -8.239 11.695 -4.896 1.00 93.81 112 ASP A C 1
ATOM 822 O O . ASP A 1 112 ? -9.044 11.584 -3.977 1.00 93.81 112 ASP A O 1
ATOM 826 N N . ALA A 1 113 ? -8.226 10.825 -5.912 1.00 95.62 113 ALA A N 1
ATOM 827 C CA . ALA A 1 113 ? -9.197 9.737 -6.014 1.00 95.62 113 ALA A CA 1
ATOM 828 C C . ALA A 1 113 ? -9.019 8.693 -4.899 1.00 95.62 113 ALA A C 1
ATOM 830 O O . ALA A 1 113 ? -9.999 8.085 -4.463 1.00 95.62 113 ALA A O 1
ATOM 831 N N . MET A 1 114 ? -7.785 8.474 -4.438 1.00 97.38 114 MET A N 1
ATOM 832 C CA . MET A 1 114 ? -7.493 7.607 -3.295 1.00 97.38 114 MET A CA 1
ATOM 833 C C . MET A 1 114 ? -8.013 8.222 -1.995 1.00 97.38 114 MET A C 1
ATOM 835 O O . MET A 1 114 ? -8.702 7.542 -1.232 1.00 97.38 114 MET A O 1
ATOM 839 N N . LEU A 1 115 ? -7.728 9.505 -1.759 1.00 97.38 115 LEU A N 1
ATOM 840 C CA . LEU A 1 115 ? -8.181 10.227 -0.569 1.00 97.38 115 LEU A CA 1
ATOM 841 C C . LEU A 1 115 ? -9.710 10.341 -0.521 1.00 97.38 115 LEU A C 1
ATOM 843 O O . LEU A 1 115 ? -10.309 10.035 0.512 1.00 97.38 115 LEU A O 1
ATOM 847 N N . ASP A 1 116 ? -10.348 10.671 -1.646 1.00 96.12 116 ASP A N 1
ATOM 848 C CA . ASP A 1 116 ? -11.807 10.714 -1.787 1.00 96.12 116 ASP A CA 1
ATOM 849 C C . ASP A 1 116 ? -12.440 9.355 -1.479 1.00 96.12 116 ASP A C 1
ATOM 851 O O . ASP A 1 116 ? -13.479 9.271 -0.821 1.00 96.12 116 ASP A O 1
ATOM 855 N N . HIS A 1 117 ? -11.811 8.266 -1.927 1.00 96.38 117 HIS A N 1
ATOM 856 C CA . HIS A 1 117 ? -12.296 6.922 -1.650 1.00 96.38 117 HIS A CA 1
ATOM 857 C C . HIS A 1 117 ? -12.212 6.570 -0.158 1.00 96.38 117 HIS A C 1
ATOM 859 O O . HIS A 1 117 ? -13.173 6.028 0.393 1.00 96.38 117 HIS A O 1
ATOM 865 N N . ILE A 1 118 ? -11.103 6.908 0.509 1.00 97.12 118 ILE A N 1
ATOM 866 C CA . ILE A 1 118 ? -10.945 6.709 1.958 1.00 97.12 118 ILE A CA 1
ATOM 867 C C . ILE A 1 118 ? -11.999 7.522 2.715 1.00 97.12 118 ILE A C 1
ATOM 869 O O . ILE A 1 118 ? -12.746 6.960 3.518 1.00 97.12 118 ILE A O 1
ATOM 873 N N . ALA A 1 119 ? -12.108 8.819 2.417 1.00 95.62 119 ALA A N 1
ATOM 874 C CA . ALA A 1 119 ? -13.078 9.711 3.043 1.00 95.62 119 ALA A CA 1
ATOM 875 C C . ALA A 1 119 ? -14.512 9.195 2.863 1.00 95.62 119 ALA A C 1
ATOM 877 O O . ALA A 1 119 ? -15.280 9.127 3.823 1.00 95.62 119 ALA A O 1
ATOM 878 N N . LEU A 1 120 ? -14.863 8.736 1.658 1.00 94.12 120 LEU A N 1
ATOM 879 C CA . LEU A 1 120 ? -16.169 8.144 1.400 1.00 94.12 120 LEU A CA 1
ATOM 880 C C . LEU A 1 120 ? -16.430 6.926 2.295 1.00 94.12 120 LEU A C 1
ATOM 882 O O . LEU A 1 120 ? -17.516 6.816 2.866 1.00 94.12 120 LEU A O 1
ATOM 886 N N . ARG A 1 121 ? -15.459 6.022 2.457 1.00 94.06 121 ARG A N 1
ATOM 887 C CA . ARG A 1 121 ? -15.629 4.832 3.305 1.00 94.06 121 ARG A CA 1
ATOM 888 C C . ARG A 1 121 ? -15.821 5.174 4.769 1.00 94.06 121 ARG A C 1
ATOM 890 O O . ARG A 1 121 ? -16.688 4.574 5.400 1.00 94.06 121 ARG A O 1
ATOM 897 N N . VAL A 1 122 ? -15.113 6.182 5.263 1.00 93.00 122 VAL A N 1
ATOM 898 C CA . VAL A 1 122 ? -15.295 6.697 6.625 1.00 93.00 122 VAL A CA 1
ATOM 899 C C . VAL A 1 122 ? -16.719 7.224 6.838 1.00 93.00 122 VAL A C 1
ATOM 901 O O . VAL A 1 122 ? -17.307 6.983 7.887 1.00 93.00 122 VAL A O 1
ATOM 904 N N . THR A 1 123 ? -17.330 7.872 5.837 1.00 92.25 123 THR A N 1
ATOM 905 C CA . THR A 1 123 ? -18.735 8.325 5.956 1.00 92.25 123 THR A CA 1
ATOM 906 C C . THR A 1 123 ? -19.760 7.192 5.931 1.00 92.25 123 THR A C 1
ATOM 908 O O . THR A 1 123 ? -20.883 7.361 6.402 1.00 92.25 123 THR A O 1
ATOM 911 N N . GLN A 1 124 ? -19.403 6.043 5.358 1.00 91.88 124 GLN A N 1
ATOM 912 C CA . GLN A 1 124 ? -20.316 4.917 5.187 1.00 91.88 124 GLN A CA 1
ATOM 913 C C . GLN A 1 124 ? -20.236 3.939 6.357 1.00 91.88 124 GLN A C 1
ATOM 915 O O . GLN A 1 124 ? -21.231 3.286 6.673 1.00 91.88 124 GLN A O 1
ATOM 920 N N . ARG A 1 125 ? -19.051 3.771 6.951 1.00 92.62 125 ARG A N 1
ATOM 921 C CA . ARG A 1 125 ? -18.763 2.692 7.896 1.00 92.62 125 ARG A CA 1
ATOM 922 C C . ARG A 1 125 ? -17.714 3.104 8.925 1.00 92.62 125 ARG A C 1
ATOM 924 O O . ARG A 1 125 ? -16.805 3.858 8.584 1.00 92.62 125 ARG A O 1
ATOM 931 N N . PRO A 1 126 ? -17.748 2.539 10.146 1.00 95.00 126 PRO A N 1
ATOM 932 C CA . PRO A 1 126 ? -16.669 2.719 11.103 1.00 95.00 126 PRO A CA 1
ATOM 933 C C . PRO A 1 126 ? -15.397 2.047 10.578 1.00 95.00 126 PRO A C 1
ATOM 935 O O . PRO A 1 126 ? -15.291 0.816 10.547 1.00 95.00 126 PRO A O 1
ATOM 938 N N . LEU A 1 127 ? -14.422 2.856 10.174 1.00 96.56 127 LEU A N 1
ATOM 939 C CA . LEU A 1 127 ? -13.111 2.366 9.777 1.00 96.56 127 LEU A CA 1
ATOM 940 C C . LEU A 1 127 ? -12.327 1.962 11.032 1.00 96.56 127 LEU A C 1
ATOM 942 O O . LEU A 1 127 ? -12.212 2.740 11.973 1.00 96.56 127 LEU A O 1
ATOM 946 N N . ARG A 1 128 ? -11.835 0.722 11.076 1.00 97.50 128 ARG A N 1
ATOM 947 C CA . ARG A 1 128 ? -11.015 0.207 12.185 1.00 97.50 128 ARG A CA 1
ATOM 948 C C . ARG A 1 128 ? -9.543 0.185 11.849 1.00 97.50 128 ARG A C 1
ATOM 950 O O . ARG A 1 128 ? -8.741 0.533 12.706 1.00 97.50 128 ARG A O 1
ATOM 957 N N . ARG A 1 129 ? -9.215 -0.174 10.611 1.00 98.44 129 ARG A N 1
ATOM 958 C CA . ARG A 1 129 ? -7.846 -0.176 10.115 1.00 98.44 129 ARG A CA 1
ATOM 959 C C . ARG A 1 129 ? -7.790 0.403 8.711 1.00 98.44 129 ARG A C 1
ATOM 961 O O . ARG A 1 129 ? -8.579 0.009 7.853 1.00 98.44 129 ARG A O 1
ATOM 968 N N . LEU A 1 130 ? -6.848 1.308 8.487 1.00 98.69 130 LEU A N 1
ATOM 969 C CA . LEU A 1 130 ? -6.505 1.861 7.188 1.00 98.69 130 LEU A CA 1
ATOM 970 C C . LEU A 1 130 ? -5.090 1.421 6.826 1.00 98.69 130 LEU A C 1
ATOM 972 O O . LEU A 1 130 ? -4.125 1.806 7.480 1.00 98.69 130 LEU A O 1
ATOM 976 N N . VAL A 1 131 ? -4.975 0.636 5.763 1.00 98.81 131 VAL A N 1
ATOM 977 C CA . VAL A 1 131 ? -3.701 0.227 5.185 1.00 98.81 131 VAL A CA 1
ATOM 978 C C . VAL A 1 131 ? -3.496 0.978 3.877 1.00 98.81 131 VAL A C 1
ATOM 980 O O . VAL A 1 131 ? -4.301 0.848 2.955 1.00 98.81 131 VAL A O 1
ATOM 983 N N . VAL A 1 132 ? -2.417 1.749 3.775 1.00 98.75 132 VAL A N 1
ATOM 984 C CA . VAL A 1 132 ? -2.040 2.454 2.544 1.00 98.75 132 VAL A CA 1
ATOM 985 C C . VAL A 1 132 ? -0.735 1.873 2.022 1.00 98.75 132 VAL A C 1
ATOM 987 O O . VAL A 1 132 ? 0.299 1.957 2.677 1.00 98.75 132 VAL A O 1
ATOM 990 N N . ALA A 1 133 ? -0.775 1.286 0.828 1.00 98.69 133 ALA A N 1
ATOM 991 C CA . ALA A 1 133 ? 0.423 0.864 0.121 1.00 98.69 133 ALA A CA 1
ATOM 992 C C . ALA A 1 133 ? 0.901 1.986 -0.811 1.00 98.69 133 ALA A C 1
ATOM 994 O O . ALA A 1 133 ? 0.496 2.038 -1.973 1.00 98.69 133 ALA A O 1
ATOM 995 N N . SER A 1 134 ? 1.703 2.908 -0.271 1.00 98.44 134 SER A N 1
ATOM 996 C CA . SER A 1 134 ? 2.336 4.026 -0.983 1.00 98.44 134 SER A CA 1
ATOM 997 C C . SER A 1 134 ? 3.518 4.551 -0.164 1.00 98.44 134 SER A C 1
ATOM 999 O O . SER A 1 134 ? 3.492 4.509 1.062 1.00 98.44 134 SER A O 1
ATOM 1001 N N . ALA A 1 135 ? 4.551 5.057 -0.834 1.00 97.38 135 ALA A N 1
ATOM 1002 C CA . ALA A 1 135 ? 5.646 5.798 -0.210 1.00 97.38 135 ALA A CA 1
ATOM 1003 C C . ALA A 1 135 ? 5.411 7.324 -0.216 1.00 97.38 135 ALA A C 1
ATOM 1005 O O . ALA A 1 135 ? 6.306 8.090 0.140 1.00 97.38 135 ALA A O 1
ATOM 1006 N N . ASP A 1 136 ? 4.240 7.793 -0.658 1.00 96.94 136 ASP A N 1
ATOM 1007 C CA . ASP A 1 136 ? 3.953 9.221 -0.798 1.00 96.94 136 ASP A CA 1
ATOM 1008 C C . ASP A 1 136 ? 3.513 9.879 0.521 1.00 96.94 136 ASP A C 1
ATOM 1010 O O . ASP A 1 136 ? 2.329 10.078 0.804 1.00 96.94 136 ASP A O 1
ATOM 1014 N N . GLY A 1 137 ? 4.496 10.290 1.320 1.00 96.19 137 GLY A N 1
ATOM 1015 C CA . GLY A 1 137 ? 4.246 11.035 2.554 1.00 96.19 137 GLY A CA 1
ATOM 1016 C C . GLY A 1 137 ? 3.623 12.415 2.343 1.00 96.19 137 GLY A C 1
ATOM 1017 O O . GLY A 1 137 ? 2.937 12.907 3.235 1.00 96.19 137 GLY A O 1
ATOM 1018 N N . ARG A 1 138 ? 3.807 13.039 1.170 1.00 96.94 138 ARG A N 1
ATOM 1019 C CA . ARG A 1 138 ? 3.237 14.365 0.881 1.00 96.94 138 ARG A CA 1
ATOM 1020 C C . ARG A 1 138 ? 1.711 14.298 0.856 1.00 96.94 138 ARG A C 1
ATOM 1022 O O . ARG A 1 138 ? 1.066 15.218 1.348 1.00 96.94 138 ARG A O 1
ATOM 1029 N N . ASN A 1 139 ? 1.162 13.227 0.289 1.00 96.50 139 ASN A N 1
ATOM 1030 C CA . ASN A 1 139 ? -0.279 13.041 0.163 1.00 96.50 139 ASN A CA 1
ATOM 1031 C C . ASN A 1 139 ? -0.898 12.289 1.353 1.00 96.50 139 ASN A C 1
ATOM 1033 O O . ASN A 1 139 ? -2.040 12.573 1.706 1.00 96.50 139 ASN A O 1
ATOM 1037 N N . PHE A 1 140 ? -0.175 11.357 1.990 1.00 97.94 140 PHE A N 1
ATOM 1038 C CA . PHE A 1 140 ? -0.776 10.456 2.984 1.00 97.94 140 PHE A CA 1
ATOM 1039 C C . PHE A 1 140 ? -0.438 10.737 4.448 1.00 97.94 140 PHE A C 1
ATOM 1041 O O . PHE A 1 140 ? -1.219 10.315 5.295 1.00 97.94 140 PHE A O 1
ATOM 1048 N N . LEU A 1 141 ? 0.649 11.448 4.778 1.00 98.38 141 LEU A N 1
ATOM 1049 C CA . LEU A 1 141 ? 1.062 11.624 6.180 1.00 98.38 141 LEU A CA 1
ATOM 1050 C C . LEU A 1 141 ? 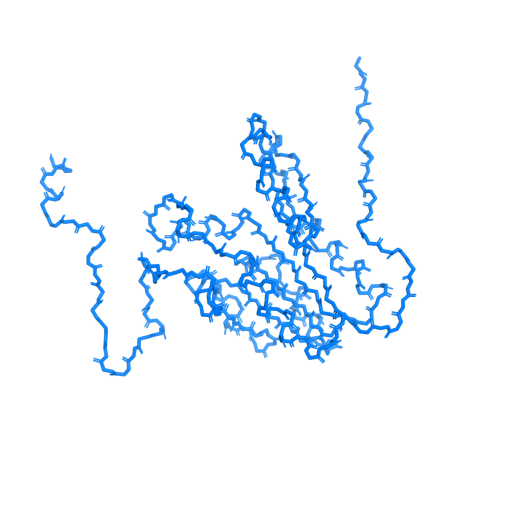-0.043 12.268 7.030 1.00 98.38 141 LEU A C 1
ATOM 1052 O O . LEU A 1 141 ? -0.582 11.622 7.924 1.00 98.38 141 LEU A O 1
ATOM 1056 N N . GLU A 1 142 ? -0.415 13.515 6.730 1.00 98.31 142 GLU A N 1
ATOM 1057 C CA . GLU A 1 142 ? -1.397 14.239 7.548 1.00 98.31 142 GLU A CA 1
ATOM 1058 C C . GLU A 1 142 ? -2.784 13.568 7.544 1.00 98.31 142 GLU A C 1
ATOM 1060 O O . GLU A 1 142 ? -3.348 13.388 8.626 1.00 98.31 142 GLU A O 1
ATOM 1065 N N . PRO A 1 143 ? -3.344 13.122 6.395 1.00 97.88 143 PRO A N 1
ATOM 1066 C CA . PRO A 1 143 ? -4.624 12.416 6.405 1.00 97.88 143 PRO A CA 1
ATOM 1067 C C . PRO A 1 143 ? -4.611 11.141 7.256 1.00 97.88 143 PRO A C 1
ATOM 1069 O O . PRO A 1 143 ? -5.557 10.903 8.005 1.00 97.88 143 PRO A O 1
ATOM 1072 N N . MET A 1 144 ? -3.550 10.330 7.180 1.00 98.38 144 MET A N 1
ATOM 1073 C CA . MET A 1 144 ? -3.447 9.115 7.992 1.00 98.38 144 MET A CA 1
ATOM 1074 C C . MET A 1 144 ? -3.289 9.439 9.478 1.00 98.38 144 MET A C 1
ATOM 1076 O O . MET A 1 144 ? -3.973 8.833 10.297 1.00 98.38 144 MET A O 1
ATOM 1080 N N . GLU A 1 145 ? -2.463 10.423 9.844 1.00 98.69 145 GLU A N 1
ATOM 1081 C CA . GLU A 1 145 ? -2.342 10.847 11.243 1.00 98.69 145 GLU A CA 1
ATOM 1082 C C . GLU A 1 145 ? -3.660 11.392 11.806 1.00 98.69 145 GLU A C 1
ATOM 1084 O O . GLU A 1 145 ? -3.974 11.149 12.973 1.00 98.69 145 GLU A O 1
ATOM 1089 N N . SER A 1 146 ? -4.459 12.090 10.994 1.00 98.44 146 SER A N 1
ATOM 1090 C CA . SER A 1 146 ? -5.801 12.525 11.390 1.00 98.44 146 SER A CA 1
ATOM 1091 C C . SER A 1 146 ? -6.689 11.332 11.749 1.00 98.44 146 SER A C 1
ATOM 1093 O O . SER A 1 146 ? -7.268 11.316 12.833 1.00 98.44 146 SER A O 1
ATOM 1095 N N . TYR A 1 147 ? -6.756 10.306 10.895 1.00 98.31 147 TYR A N 1
ATOM 1096 C CA . TYR A 1 147 ? -7.538 9.100 11.189 1.00 98.31 147 TYR A CA 1
ATOM 1097 C C . TYR A 1 147 ? -6.989 8.321 12.391 1.00 98.31 147 TYR A C 1
ATOM 1099 O O . TYR A 1 147 ? -7.764 7.797 13.191 1.00 98.31 147 TYR A O 1
ATOM 1107 N N . ALA A 1 148 ? -5.667 8.285 12.568 1.00 98.50 148 ALA A N 1
ATOM 1108 C CA . ALA A 1 148 ? -5.041 7.664 13.729 1.00 98.50 148 ALA A CA 1
ATOM 1109 C C . ALA A 1 148 ? -5.446 8.345 15.045 1.00 98.50 148 ALA A C 1
ATOM 1111 O O . ALA A 1 148 ? -5.769 7.666 16.021 1.00 98.50 148 ALA A O 1
ATOM 1112 N N . ARG A 1 149 ? -5.507 9.685 15.070 1.00 98.50 149 ARG A N 1
ATOM 1113 C CA . ARG A 1 149 ? -5.994 10.453 16.234 1.00 98.50 149 ARG A CA 1
ATOM 1114 C C . ARG A 1 149 ? -7.463 10.163 16.550 1.00 98.50 149 ARG A C 1
ATOM 1116 O O . ARG A 1 149 ? -7.832 10.168 17.722 1.00 98.50 149 ARG A O 1
ATOM 1123 N N . ASP A 1 150 ? -8.259 9.836 15.534 1.00 97.12 150 ASP A N 1
ATOM 1124 C CA . ASP A 1 150 ? -9.657 9.409 15.677 1.00 97.12 150 ASP A CA 1
ATOM 1125 C C . ASP A 1 150 ? -9.807 7.923 16.077 1.00 97.12 150 ASP A C 1
ATOM 1127 O O . ASP A 1 150 ? -10.921 7.417 16.231 1.00 97.12 150 ASP A O 1
ATOM 1131 N N . GLY A 1 151 ? -8.692 7.217 16.297 1.00 97.38 151 GLY A N 1
ATOM 1132 C CA . GLY A 1 151 ? -8.663 5.837 16.781 1.00 97.38 151 GLY A CA 1
ATOM 1133 C C . GLY A 1 151 ? -8.678 4.767 15.687 1.00 97.38 151 GLY A C 1
ATOM 1134 O O . GLY A 1 151 ? -8.969 3.608 15.991 1.00 97.38 151 GLY A O 1
ATOM 1135 N N . VAL A 1 152 ? -8.383 5.126 14.433 1.00 98.38 152 VAL A N 1
ATOM 1136 C CA . VAL A 1 152 ? -8.180 4.168 13.334 1.00 98.38 152 VAL A CA 1
ATOM 1137 C C . VAL A 1 152 ? -6.745 3.641 13.368 1.00 98.38 152 VAL A C 1
ATOM 1139 O O . VAL A 1 152 ? -5.796 4.418 13.354 1.00 98.38 152 VAL A O 1
ATOM 1142 N N . GLU A 1 153 ? -6.559 2.324 13.337 1.00 98.38 153 GLU A N 1
ATOM 1143 C CA . GLU A 1 153 ? -5.231 1.724 13.163 1.00 98.38 153 GLU A CA 1
ATOM 1144 C C . GLU A 1 153 ? -4.698 2.072 11.764 1.00 98.38 153 GLU A C 1
ATOM 1146 O O . GLU A 1 153 ? -5.238 1.614 10.756 1.00 98.38 153 GLU A O 1
ATOM 1151 N N . CYS A 1 154 ? -3.663 2.906 11.678 1.00 98.75 154 CYS A N 1
ATOM 1152 C CA . CYS A 1 154 ? -3.108 3.363 10.406 1.00 98.75 154 CYS A CA 1
ATOM 1153 C C . CYS A 1 154 ? -1.776 2.668 10.128 1.00 98.75 154 CYS A C 1
ATOM 1155 O O . CYS A 1 154 ? -0.837 2.796 10.906 1.00 98.75 154 CYS A O 1
ATOM 1157 N N . LEU A 1 155 ? -1.696 1.956 9.004 1.00 98.81 155 LEU A N 1
ATOM 1158 C CA . LEU A 1 155 ? -0.527 1.188 8.582 1.00 98.81 155 LEU A CA 1
ATOM 1159 C C . LEU A 1 155 ? -0.109 1.597 7.170 1.00 98.81 155 LEU A C 1
ATOM 1161 O O . LEU A 1 155 ? -0.918 1.581 6.241 1.00 98.81 155 LEU A O 1
ATOM 1165 N N . VAL A 1 156 ? 1.170 1.898 6.986 1.00 98.75 156 VAL A N 1
ATOM 1166 C CA . VAL A 1 156 ? 1.776 2.086 5.666 1.00 98.75 156 VAL A CA 1
ATOM 1167 C C . VAL A 1 156 ? 2.544 0.834 5.265 1.00 98.75 156 VAL A C 1
ATOM 1169 O O . VAL A 1 156 ? 3.337 0.305 6.043 1.00 98.75 156 VAL A O 1
ATOM 1172 N N . ILE A 1 157 ? 2.331 0.393 4.023 1.00 98.56 157 ILE A N 1
ATOM 1173 C CA . ILE A 1 157 ? 3.141 -0.640 3.375 1.00 98.56 157 ILE A CA 1
ATOM 1174 C C . ILE A 1 157 ? 3.948 -0.007 2.247 1.00 98.56 157 ILE A C 1
ATOM 1176 O O . ILE A 1 157 ? 3.394 0.471 1.260 1.00 98.56 157 ILE A O 1
ATOM 1180 N N . ALA A 1 158 ? 5.267 -0.039 2.357 1.00 97.81 158 ALA A N 1
ATOM 1181 C CA . ALA A 1 158 ? 6.167 0.471 1.326 1.00 97.81 158 ALA A CA 1
ATOM 1182 C C . ALA A 1 158 ? 7.551 -0.174 1.474 1.00 97.81 158 ALA A C 1
ATOM 1184 O O . ALA A 1 158 ? 7.748 -1.032 2.327 1.00 97.81 158 ALA A O 1
ATOM 1185 N N . PHE A 1 159 ? 8.517 0.212 0.646 1.00 96.19 159 PHE A N 1
ATOM 1186 C CA . PHE A 1 159 ? 9.913 -0.166 0.870 1.00 96.19 159 PHE A CA 1
ATOM 1187 C C . PHE A 1 159 ? 10.546 0.799 1.881 1.00 96.19 159 PHE A C 1
ATOM 1189 O O . PHE A 1 159 ? 10.352 2.015 1.771 1.00 96.19 159 PHE A O 1
ATOM 1196 N N . SER A 1 160 ? 11.276 0.281 2.873 1.00 94.25 160 SER A N 1
ATOM 1197 C CA . SER A 1 160 ? 11.820 1.098 3.967 1.00 94.25 160 SER A CA 1
ATOM 1198 C C . SER A 1 160 ? 12.757 2.213 3.495 1.00 94.25 160 SER A C 1
ATOM 1200 O O . SER A 1 160 ? 12.816 3.276 4.109 1.00 94.25 160 SER A O 1
ATOM 1202 N N . GLU A 1 161 ? 13.397 2.050 2.338 1.00 93.25 161 GLU A N 1
ATOM 1203 C CA . GLU A 1 161 ? 14.303 3.038 1.754 1.00 93.25 161 GLU A CA 1
ATOM 1204 C C . GLU A 1 161 ? 13.610 4.340 1.312 1.00 93.25 161 GLU A C 1
ATOM 1206 O O . GLU A 1 161 ? 14.279 5.353 1.110 1.00 93.25 161 GLU A O 1
ATOM 1211 N N . VAL A 1 162 ? 12.285 4.326 1.128 1.00 94.19 162 VAL A N 1
ATOM 1212 C CA . VAL A 1 162 ? 11.530 5.448 0.537 1.00 94.19 162 VAL A CA 1
ATOM 1213 C C . VAL A 1 162 ? 10.375 5.949 1.405 1.00 94.19 162 VAL A C 1
ATOM 1215 O O . VAL A 1 162 ? 9.753 6.951 1.066 1.00 94.19 162 VAL A O 1
ATOM 1218 N N . ALA A 1 163 ? 10.089 5.291 2.528 1.00 94.44 163 ALA A N 1
ATOM 1219 C CA . ALA A 1 163 ? 8.936 5.585 3.380 1.00 94.44 163 ALA A CA 1
ATOM 1220 C C . ALA A 1 163 ? 9.339 6.160 4.747 1.00 94.44 163 ALA A C 1
ATOM 1222 O O . ALA A 1 163 ? 8.808 5.756 5.782 1.00 94.44 163 ALA A O 1
ATOM 1223 N N . GLY A 1 164 ? 10.292 7.099 4.757 1.00 95.06 164 GLY A N 1
ATOM 1224 C CA . GLY A 1 164 ? 10.770 7.743 5.989 1.00 95.06 164 GLY A CA 1
ATOM 1225 C C . GLY A 1 164 ? 9.643 8.403 6.788 1.00 95.06 164 GLY A C 1
ATOM 1226 O O . GLY A 1 164 ? 9.574 8.232 7.997 1.00 95.06 164 GLY A O 1
ATOM 1227 N N . TYR A 1 165 ? 8.681 9.037 6.108 1.00 97.44 165 TYR A N 1
ATOM 1228 C CA . TYR A 1 165 ? 7.544 9.704 6.757 1.00 97.44 165 TYR A CA 1
ATOM 1229 C C . TYR A 1 165 ? 6.728 8.773 7.672 1.00 97.44 165 TYR A C 1
ATOM 1231 O O . TYR A 1 165 ? 6.282 9.190 8.736 1.00 97.44 165 TYR A O 1
ATOM 1239 N N . ALA A 1 166 ? 6.530 7.516 7.260 1.00 97.44 166 ALA A N 1
ATOM 1240 C CA . ALA A 1 166 ? 5.767 6.540 8.027 1.00 97.44 166 ALA A CA 1
ATOM 1241 C C . ALA A 1 166 ? 6.600 5.968 9.178 1.00 97.44 166 ALA A C 1
ATOM 1243 O O . ALA A 1 166 ? 6.075 5.764 10.263 1.00 97.44 166 ALA A O 1
ATOM 1244 N N . GLN A 1 167 ? 7.900 5.753 8.957 1.00 96.38 167 GLN A N 1
ATOM 1245 C CA . GLN A 1 167 ? 8.828 5.271 9.987 1.00 96.38 167 GLN A CA 1
ATOM 1246 C C . GLN A 1 167 ? 9.075 6.302 11.097 1.00 96.38 167 GLN A C 1
ATOM 1248 O O . GLN A 1 167 ? 9.336 5.933 12.239 1.00 96.38 167 GLN A O 1
ATOM 1253 N N . GLU A 1 168 ? 9.022 7.589 10.759 1.00 97.31 168 GLU A N 1
ATOM 1254 C CA . GLU A 1 168 ? 9.242 8.695 11.692 1.00 97.31 168 GLU A CA 1
ATOM 1255 C C . GLU A 1 168 ? 7.968 9.100 12.451 1.00 97.31 168 GLU A C 1
ATOM 1257 O O . GLU A 1 168 ? 8.060 9.732 13.507 1.00 97.31 168 GLU A O 1
ATOM 1262 N N . SER A 1 169 ? 6.781 8.744 11.945 1.00 98.12 169 SER A N 1
ATOM 1263 C CA . SER A 1 169 ? 5.514 9.086 12.592 1.00 98.12 169 SER A CA 1
ATOM 1264 C C . SER A 1 169 ? 5.248 8.183 13.806 1.00 98.12 169 SER A C 1
ATOM 1266 O O . SER A 1 169 ? 5.282 6.960 13.690 1.00 98.12 169 SER A O 1
ATOM 1268 N N . PRO A 1 170 ? 4.899 8.745 14.979 1.00 97.75 170 PRO A N 1
ATOM 1269 C CA . PRO A 1 170 ? 4.516 7.955 16.148 1.00 97.75 170 PRO A CA 1
ATOM 1270 C C . PRO A 1 170 ? 3.072 7.426 16.077 1.00 97.75 170 PRO A C 1
ATOM 1272 O O . PRO A 1 170 ? 2.642 6.722 16.989 1.00 97.75 170 PRO A O 1
ATOM 1275 N N . LEU A 1 171 ? 2.303 7.819 15.055 1.00 98.44 171 LEU A N 1
ATOM 1276 C CA . LEU A 1 171 ? 0.881 7.491 14.896 1.00 98.44 171 LEU A CA 1
ATOM 1277 C C . LEU A 1 171 ? 0.621 6.465 13.789 1.00 98.44 171 LEU A C 1
ATOM 1279 O O . LEU A 1 171 ? -0.488 5.941 13.695 1.00 98.44 171 LEU A O 1
ATOM 1283 N N . ILE A 1 172 ? 1.615 6.211 12.940 1.00 98.69 172 ILE A N 1
ATOM 1284 C CA . ILE A 1 172 ? 1.503 5.334 11.781 1.00 98.69 172 ILE A CA 1
ATOM 1285 C C . ILE A 1 172 ? 2.392 4.119 12.016 1.00 98.69 172 ILE A C 1
ATOM 1287 O O . ILE A 1 172 ? 3.586 4.239 12.272 1.00 98.69 172 ILE A O 1
ATOM 1291 N N . GLU A 1 173 ? 1.810 2.932 11.902 1.00 98.44 173 GLU A N 1
ATOM 1292 C CA . GLU A 1 173 ? 2.586 1.706 11.818 1.00 98.44 173 GLU A CA 1
ATOM 1293 C C . GLU A 1 173 ? 3.228 1.603 10.433 1.00 98.44 173 GLU A C 1
ATOM 1295 O O . GLU A 1 173 ? 2.627 1.953 9.414 1.00 98.44 173 GLU A O 1
ATOM 1300 N N . PHE A 1 174 ? 4.447 1.080 10.380 1.00 98.19 174 PHE A N 1
ATOM 1301 C CA . PHE A 1 174 ? 5.152 0.825 9.133 1.00 98.19 174 PHE A CA 1
ATOM 1302 C C . PHE A 1 174 ? 5.440 -0.669 8.991 1.00 98.19 174 PHE A C 1
ATOM 1304 O O . PHE A 1 174 ? 5.971 -1.301 9.905 1.00 98.19 174 PHE A O 1
ATOM 1311 N N . LEU A 1 175 ? 5.118 -1.223 7.823 1.00 97.81 175 LEU A N 1
ATOM 1312 C CA . LEU A 1 175 ? 5.500 -2.570 7.421 1.00 97.81 175 LEU A CA 1
ATOM 1313 C C . LEU A 1 175 ? 6.235 -2.500 6.088 1.00 97.81 175 LEU A C 1
ATOM 1315 O O . LEU A 1 175 ? 5.677 -2.048 5.086 1.00 97.81 175 LEU A O 1
ATOM 1319 N N . ASP A 1 176 ? 7.471 -2.994 6.056 1.00 96.94 176 ASP A N 1
ATOM 1320 C CA . ASP A 1 176 ? 8.163 -3.135 4.785 1.00 96.94 176 ASP A CA 1
ATOM 1321 C C . ASP A 1 176 ? 7.433 -4.170 3.910 1.00 96.94 176 ASP A C 1
ATOM 1323 O O . ASP A 1 176 ? 7.086 -5.267 4.355 1.00 96.94 176 ASP A O 1
ATOM 1327 N N . LEU A 1 177 ? 7.183 -3.817 2.649 1.00 97.38 177 LEU A N 1
ATOM 1328 C CA . LEU A 1 177 ? 6.437 -4.642 1.703 1.00 97.38 177 LEU A CA 1
ATOM 1329 C C . LEU A 1 177 ? 7.054 -6.037 1.501 1.00 97.38 177 LEU A C 1
ATOM 1331 O O . LEU A 1 177 ? 6.324 -7.000 1.262 1.00 97.38 177 LEU A O 1
ATOM 1335 N N . GLU A 1 178 ? 8.377 -6.172 1.589 1.00 94.94 178 GLU A N 1
ATOM 1336 C CA . GLU A 1 178 ? 9.062 -7.466 1.492 1.00 94.94 178 GLU A CA 1
ATOM 1337 C C . GLU A 1 178 ? 8.834 -8.361 2.711 1.00 94.94 178 GLU A C 1
ATOM 1339 O O . GLU A 1 178 ? 8.899 -9.586 2.590 1.00 94.94 178 GLU A O 1
ATOM 1344 N N . ASP A 1 179 ? 8.491 -7.767 3.854 1.00 95.38 179 ASP A N 1
ATOM 1345 C CA . ASP A 1 179 ? 8.226 -8.488 5.096 1.00 95.38 179 ASP A CA 1
ATOM 1346 C C . ASP A 1 179 ? 6.772 -9.014 5.153 1.00 95.38 179 ASP A C 1
ATOM 1348 O O . ASP A 1 179 ? 6.423 -9.804 6.035 1.00 95.38 179 ASP A O 1
ATOM 1352 N N . VAL A 1 180 ? 5.921 -8.666 4.172 1.00 97.38 180 VAL A N 1
ATOM 1353 C CA . VAL A 1 180 ? 4.592 -9.275 4.002 1.00 97.38 180 VAL A CA 1
ATOM 1354 C C . VAL A 1 180 ? 4.742 -10.750 3.574 1.00 97.38 180 VAL A C 1
ATOM 1356 O O . VAL A 1 180 ? 5.272 -11.034 2.493 1.00 97.38 180 VAL A O 1
ATOM 1359 N N . PRO A 1 181 ? 4.232 -11.727 4.356 1.00 96.19 181 PRO A N 1
ATOM 1360 C CA . PRO A 1 181 ? 4.467 -13.145 4.097 1.00 96.19 181 PRO A CA 1
ATOM 1361 C C . PRO A 1 181 ? 4.035 -13.604 2.699 1.00 96.19 181 PRO A C 1
ATOM 1363 O O . PRO A 1 181 ? 2.855 -13.601 2.347 1.00 96.19 181 PRO A O 1
ATOM 1366 N N . GLY A 1 182 ? 5.006 -14.065 1.907 1.00 95.69 182 GLY A N 1
ATOM 1367 C CA . GLY A 1 182 ? 4.778 -14.593 0.561 1.00 95.69 182 GLY A CA 1
ATOM 1368 C C . GLY A 1 182 ? 4.529 -13.534 -0.515 1.00 95.69 182 GLY A C 1
ATOM 1369 O O . GLY A 1 182 ? 4.227 -13.915 -1.649 1.00 95.69 182 GLY A O 1
ATOM 1370 N N . ALA A 1 183 ? 4.667 -12.238 -0.197 1.00 96.69 183 ALA A N 1
ATOM 1371 C CA . ALA A 1 183 ? 4.586 -11.162 -1.185 1.00 96.69 183 ALA A CA 1
ATOM 1372 C C . ALA A 1 183 ? 5.636 -11.331 -2.290 1.00 96.69 183 ALA A C 1
ATOM 1374 O O . ALA A 1 183 ? 5.330 -11.095 -3.458 1.00 96.69 183 ALA A O 1
ATOM 1375 N N . PHE A 1 184 ? 6.821 -11.843 -1.948 1.00 95.12 184 PHE A N 1
ATOM 1376 C CA . PHE A 1 184 ? 7.878 -12.184 -2.896 1.00 95.12 184 PHE A CA 1
ATOM 1377 C C . PHE A 1 184 ? 8.303 -13.644 -2.730 1.00 95.12 184 PHE A C 1
ATOM 1379 O O . PHE A 1 184 ? 8.331 -14.188 -1.627 1.00 95.12 184 PHE A O 1
ATOM 1386 N N . THR A 1 185 ? 8.619 -14.307 -3.844 1.00 89.31 185 THR A N 1
ATOM 1387 C CA . THR A 1 185 ? 9.096 -15.704 -3.842 1.00 89.31 185 THR A CA 1
ATOM 1388 C C . THR A 1 185 ? 10.589 -15.821 -3.564 1.00 89.31 185 THR A C 1
ATOM 1390 O O . THR A 1 185 ? 11.066 -16.883 -3.175 1.00 89.31 185 THR A O 1
ATOM 1393 N N . THR A 1 186 ? 11.327 -14.743 -3.804 1.00 85.44 186 THR A N 1
ATOM 1394 C CA . THR A 1 186 ? 12.765 -14.624 -3.581 1.00 85.44 186 THR A CA 1
ATOM 1395 C C . THR A 1 186 ? 13.041 -13.237 -3.016 1.00 85.44 186 THR A C 1
ATOM 1397 O O . THR A 1 186 ? 12.373 -12.301 -3.464 1.00 85.44 186 THR A O 1
ATOM 1400 N N . PRO A 1 187 ? 14.024 -13.085 -2.113 1.00 85.00 187 PRO A N 1
ATOM 1401 C CA . PRO A 1 187 ? 14.450 -11.769 -1.662 1.00 85.00 187 PRO A CA 1
ATOM 1402 C C . PRO A 1 187 ? 14.804 -10.857 -2.841 1.00 85.00 187 PRO A C 1
ATOM 1404 O O . PRO A 1 187 ? 15.402 -11.297 -3.831 1.00 85.00 187 PRO A O 1
ATOM 1407 N N . LEU A 1 188 ? 14.412 -9.595 -2.740 1.00 89.25 188 LEU A N 1
ATOM 1408 C CA . LEU A 1 188 ? 14.724 -8.541 -3.682 1.00 89.25 188 LEU A CA 1
ATOM 1409 C C . LEU A 1 188 ? 16.215 -8.220 -3.612 1.00 89.25 188 LEU A C 1
ATOM 1411 O O . LEU A 1 188 ? 16.829 -8.176 -2.548 1.00 89.25 188 LEU A O 1
ATOM 1415 N N . ASN A 1 189 ? 16.802 -7.953 -4.775 1.00 85.38 189 ASN A N 1
ATOM 1416 C CA . ASN A 1 189 ? 18.185 -7.505 -4.872 1.00 85.38 189 ASN A CA 1
ATOM 1417 C C . ASN A 1 189 ? 18.279 -6.007 -4.541 1.00 85.38 189 ASN A C 1
ATOM 1419 O O . ASN A 1 189 ? 18.483 -5.186 -5.434 1.00 85.38 189 ASN A O 1
ATOM 1423 N N . ARG A 1 190 ? 18.054 -5.665 -3.270 1.00 86.81 190 ARG A N 1
ATOM 1424 C CA . ARG A 1 190 ? 18.093 -4.295 -2.746 1.00 86.81 190 ARG A CA 1
ATOM 1425 C C . ARG A 1 190 ? 18.986 -4.196 -1.512 1.00 86.81 190 ARG A C 1
ATOM 1427 O O . ARG A 1 190 ? 19.275 -5.190 -0.846 1.00 8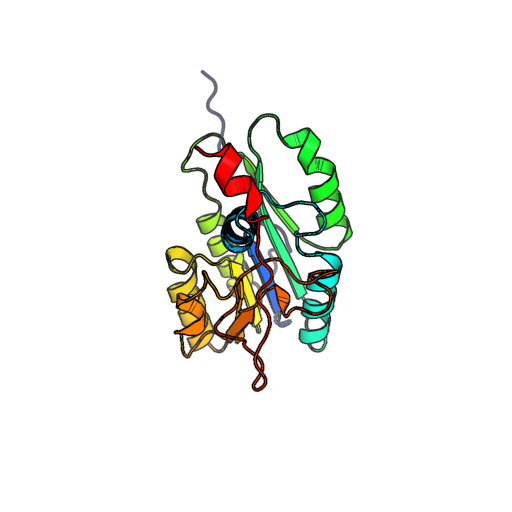6.81 190 ARG A O 1
ATOM 1434 N N . THR A 1 191 ? 19.430 -2.982 -1.214 1.00 82.31 191 THR A N 1
ATOM 1435 C CA . THR A 1 191 ? 20.375 -2.706 -0.126 1.00 82.31 191 THR A CA 1
ATOM 1436 C C . THR A 1 191 ? 19.632 -2.252 1.130 1.00 82.31 191 THR A C 1
ATOM 1438 O O . THR A 1 191 ? 19.480 -1.054 1.355 1.00 82.31 191 THR A O 1
ATOM 1441 N N . ARG A 1 192 ? 19.216 -3.205 1.974 1.00 80.81 192 ARG A N 1
ATOM 1442 C CA . ARG A 1 192 ? 18.611 -2.925 3.290 1.00 80.81 192 ARG A CA 1
ATOM 1443 C C . ARG A 1 192 ? 19.688 -2.844 4.370 1.00 80.81 192 ARG A C 1
ATOM 1445 O O . ARG A 1 192 ? 20.289 -3.858 4.725 1.00 80.81 192 ARG A O 1
ATOM 1452 N N . LEU A 1 193 ? 19.962 -1.640 4.869 1.00 81.12 193 LEU A N 1
ATOM 1453 C CA . LEU A 1 193 ? 20.967 -1.400 5.923 1.00 81.12 193 LEU A CA 1
ATOM 1454 C C . LEU A 1 193 ? 20.352 -1.196 7.313 1.00 81.12 193 LEU A C 1
ATOM 1456 O O . LEU A 1 193 ? 21.038 -1.321 8.322 1.00 81.12 193 LEU A O 1
ATOM 1460 N N . ASP A 1 194 ? 19.066 -0.895 7.348 1.00 76.81 194 ASP A N 1
ATOM 1461 C CA . ASP A 1 194 ? 18.217 -0.703 8.521 1.00 76.81 194 ASP A CA 1
ATOM 1462 C C . ASP A 1 194 ? 17.762 -2.027 9.161 1.00 76.81 194 ASP A C 1
ATOM 1464 O O . ASP A 1 194 ? 17.506 -2.075 10.361 1.00 76.81 194 ASP A O 1
ATOM 1468 N N . ALA A 1 195 ? 17.723 -3.113 8.384 1.00 75.88 195 ALA A N 1
ATOM 1469 C CA . ALA A 1 195 ? 17.278 -4.442 8.811 1.00 75.88 195 ALA A CA 1
ATOM 1470 C C . ALA A 1 195 ? 18.402 -5.501 8.791 1.00 75.88 195 ALA A C 1
ATOM 1472 O O . ALA A 1 195 ? 18.184 -6.662 8.434 1.00 75.88 195 ALA A O 1
ATOM 1473 N N . LEU A 1 196 ? 19.634 -5.118 9.145 1.00 81.38 196 LEU A N 1
ATOM 1474 C CA . LEU A 1 196 ? 20.761 -6.055 9.173 1.00 81.38 196 LEU A CA 1
ATOM 1475 C C . LEU A 1 196 ? 20.658 -7.032 10.358 1.00 81.38 196 LEU A C 1
ATOM 1477 O O . LEU A 1 196 ? 20.403 -6.612 11.489 1.00 81.38 196 LEU A O 1
ATOM 1481 N N . PRO A 1 197 ? 20.913 -8.336 10.147 1.00 79.69 197 PRO A N 1
ATOM 1482 C CA . PRO A 1 197 ? 20.929 -9.287 11.245 1.00 79.69 197 PRO A CA 1
ATOM 1483 C C . PRO A 1 197 ? 22.146 -9.036 12.161 1.00 79.69 197 PRO A C 1
ATOM 1485 O O . PRO A 1 197 ? 23.178 -8.559 11.680 1.00 79.69 197 PRO A O 1
ATOM 1488 N N . PRO A 1 198 ? 22.092 -9.400 13.459 1.00 84.06 198 PRO A N 1
ATOM 1489 C CA . PRO A 1 198 ? 23.174 -9.118 14.412 1.00 84.06 198 PRO A CA 1
ATOM 1490 C C . PRO A 1 198 ? 24.543 -9.684 14.010 1.00 84.06 198 PRO A C 1
ATOM 1492 O O . PRO A 1 198 ? 25.579 -9.108 14.324 1.00 84.06 198 PRO A O 1
ATOM 1495 N N . GLN A 1 199 ? 24.551 -10.810 13.298 1.00 89.31 199 GLN A N 1
ATOM 1496 C CA . GLN A 1 199 ? 25.755 -11.448 12.763 1.00 89.31 199 GLN A CA 1
ATOM 1497 C C . GLN A 1 199 ? 26.283 -10.811 11.462 1.00 89.31 199 GLN A C 1
ATOM 1499 O O . GLN A 1 199 ? 27.302 -11.260 10.938 1.00 89.31 199 GLN A O 1
ATOM 1504 N N . GLY A 1 200 ? 25.601 -9.793 10.931 1.00 84.12 200 GLY A N 1
ATOM 1505 C CA . GLY A 1 200 ? 25.877 -9.183 9.633 1.00 84.12 200 GLY A CA 1
ATOM 1506 C C . GLY A 1 200 ? 25.333 -9.986 8.445 1.00 84.12 200 GLY A C 1
ATOM 1507 O O . GLY A 1 200 ? 24.943 -11.149 8.567 1.00 84.12 200 GLY A O 1
ATOM 1508 N N . ALA A 1 201 ? 25.303 -9.353 7.271 1.00 82.38 201 ALA A N 1
ATOM 1509 C CA . ALA A 1 201 ? 24.871 -9.966 6.017 1.00 82.38 201 ALA A CA 1
ATOM 1510 C C . ALA A 1 201 ? 25.834 -9.617 4.876 1.00 82.38 201 ALA A C 1
ATOM 1512 O O . ALA A 1 201 ? 26.394 -8.521 4.827 1.00 82.38 201 ALA A O 1
ATOM 1513 N N . TRP A 1 202 ? 26.008 -10.549 3.938 1.00 81.56 202 TRP A N 1
ATOM 1514 C CA . TRP A 1 202 ? 26.703 -10.275 2.683 1.00 81.56 202 TRP A CA 1
ATOM 1515 C C . TRP A 1 202 ? 25.751 -9.585 1.712 1.00 81.56 202 TRP A C 1
ATOM 1517 O O . TRP A 1 202 ? 24.762 -10.182 1.288 1.00 81.56 202 TRP A O 1
ATOM 1527 N N . LEU A 1 203 ? 26.083 -8.357 1.320 1.00 82.31 203 LEU A N 1
ATOM 1528 C CA . LEU A 1 203 ? 25.392 -7.653 0.244 1.00 82.31 203 LEU A CA 1
ATOM 1529 C C . LEU A 1 203 ? 25.995 -8.102 -1.087 1.00 82.31 203 LEU A C 1
ATOM 1531 O O . LEU A 1 203 ? 27.168 -7.842 -1.366 1.00 82.31 203 LEU A O 1
ATOM 1535 N N . GLN A 1 204 ? 25.219 -8.841 -1.880 1.00 77.75 204 GLN A N 1
ATOM 1536 C CA . GLN A 1 204 ? 25.693 -9.345 -3.165 1.00 77.75 204 GLN A CA 1
ATOM 1537 C C . GLN A 1 204 ? 25.930 -8.177 -4.133 1.00 77.75 204 GLN A C 1
ATOM 1539 O O . GLN A 1 204 ? 25.110 -7.260 -4.202 1.00 77.75 204 GLN A O 1
ATOM 1544 N N . PRO A 1 205 ? 27.035 -8.184 -4.897 1.00 77.06 205 PRO A N 1
ATOM 1545 C CA . PRO A 1 205 ? 27.276 -7.153 -5.892 1.00 77.06 205 PRO A CA 1
ATOM 1546 C C . PRO A 1 205 ? 26.180 -7.191 -6.964 1.00 77.06 205 PRO A C 1
ATOM 1548 O O . PRO A 1 205 ? 25.865 -8.243 -7.516 1.00 77.06 205 PRO A O 1
ATOM 1551 N N . THR A 1 206 ? 25.627 -6.025 -7.295 1.00 77.88 206 THR A N 1
ATOM 1552 C CA . THR A 1 206 ? 24.545 -5.892 -8.285 1.00 77.88 206 THR A CA 1
ATOM 1553 C C . THR A 1 206 ? 25.023 -6.061 -9.729 1.00 77.88 206 THR A C 1
ATOM 1555 O O . THR A 1 206 ? 24.215 -6.284 -10.628 1.00 77.88 206 THR A O 1
ATOM 1558 N N . ARG A 1 207 ? 26.340 -5.988 -9.963 1.00 78.12 207 ARG A N 1
ATOM 1559 C CA . ARG A 1 207 ? 26.987 -6.237 -11.256 1.00 78.12 207 ARG A CA 1
ATOM 1560 C C . ARG A 1 207 ? 28.386 -6.824 -11.085 1.00 78.12 207 ARG A C 1
ATOM 1562 O O . ARG A 1 207 ? 29.020 -6.671 -10.044 1.00 78.12 207 ARG A O 1
ATOM 1569 N N . SER A 1 208 ? 28.894 -7.462 -12.136 1.00 84.94 208 SER A N 1
ATOM 1570 C CA . SER A 1 208 ? 30.271 -7.971 -12.179 1.00 84.94 208 SER A CA 1
ATOM 1571 C C . SER A 1 208 ? 31.290 -6.830 -12.207 1.00 84.94 208 SER A C 1
ATOM 1573 O O . SER A 1 208 ? 31.111 -5.871 -12.956 1.00 84.94 208 SER A O 1
ATOM 1575 N N . LEU A 1 209 ? 32.418 -6.978 -11.500 1.00 89.25 209 LEU A N 1
ATOM 1576 C CA . LEU A 1 209 ? 33.551 -6.041 -11.587 1.00 89.25 209 LEU A CA 1
ATOM 1577 C C . LEU A 1 209 ? 34.061 -5.862 -13.026 1.00 89.25 209 LEU A C 1
ATOM 1579 O O . LEU A 1 209 ? 34.541 -4.789 -13.375 1.00 89.25 209 LEU A O 1
ATOM 1583 N N . ARG A 1 210 ? 33.920 -6.885 -13.882 1.00 89.50 210 ARG A N 1
ATOM 1584 C CA . ARG A 1 210 ? 34.341 -6.811 -15.291 1.00 89.50 210 ARG A CA 1
ATOM 1585 C C . ARG A 1 210 ? 33.521 -5.822 -16.121 1.00 89.50 210 ARG A C 1
ATOM 1587 O O . ARG A 1 210 ? 34.068 -5.282 -17.072 1.00 89.50 210 ARG A O 1
ATOM 1594 N N . SER A 1 211 ? 32.273 -5.539 -15.734 1.00 86.38 211 SER A N 1
ATOM 1595 C CA . SER A 1 211 ? 31.432 -4.554 -16.436 1.00 86.38 211 SER A CA 1
ATOM 1596 C C . SER A 1 211 ? 32.026 -3.141 -16.414 1.00 86.38 211 SER A C 1
ATOM 1598 O O . SER A 1 211 ? 31.753 -2.349 -17.301 1.00 86.38 211 SER A O 1
ATOM 1600 N N . MET A 1 212 ? 32.915 -2.832 -15.461 1.00 81.88 212 MET A N 1
ATOM 1601 C CA . MET A 1 212 ? 33.599 -1.533 -15.416 1.00 81.88 212 MET A CA 1
ATOM 1602 C C . MET A 1 212 ? 34.555 -1.299 -16.594 1.00 81.88 212 MET A C 1
ATOM 1604 O O . MET A 1 212 ? 34.934 -0.160 -16.835 1.00 81.88 212 MET A O 1
ATOM 1608 N N . LEU A 1 213 ? 34.961 -2.358 -17.304 1.00 86.50 213 LEU A N 1
ATOM 1609 C CA . LEU A 1 213 ? 35.783 -2.254 -18.513 1.00 86.50 213 LEU A CA 1
ATOM 1610 C C . LEU A 1 213 ? 34.949 -2.020 -19.781 1.00 86.50 213 LEU A C 1
ATOM 1612 O O . LEU A 1 213 ? 35.522 -1.708 -20.816 1.00 86.50 213 LEU A O 1
ATOM 1616 N N . GLU A 1 214 ? 33.631 -2.210 -19.715 1.00 74.62 214 GLU A N 1
ATOM 1617 C CA . GLU A 1 214 ? 32.705 -2.011 -20.840 1.00 74.62 214 GLU A CA 1
ATOM 1618 C C . GLU A 1 214 ? 32.139 -0.578 -20.857 1.00 74.62 214 GLU A C 1
ATOM 1620 O O . GLU A 1 214 ? 31.728 -0.095 -21.908 1.00 74.62 214 GLU A O 1
ATOM 1625 N N . ASP A 1 215 ? 32.171 0.104 -19.704 1.00 59.44 215 ASP A N 1
ATOM 1626 C CA . ASP A 1 215 ? 31.746 1.499 -19.513 1.00 59.44 215 ASP A CA 1
ATOM 1627 C C . ASP A 1 215 ? 32.874 2.534 -19.782 1.00 59.44 215 ASP A C 1
ATOM 1629 O O . ASP A 1 215 ? 32.663 3.731 -19.566 1.00 59.44 215 ASP A O 1
ATOM 1633 N N . ALA A 1 216 ? 34.073 2.092 -20.194 1.00 51.12 216 ALA A N 1
ATOM 1634 C CA . ALA A 1 216 ? 35.279 2.913 -20.408 1.00 51.12 216 ALA A CA 1
ATOM 1635 C C . ALA A 1 216 ? 35.636 3.055 -21.896 1.00 51.12 216 ALA A C 1
ATOM 1637 O O . ALA A 1 216 ? 36.032 4.176 -22.293 1.00 51.12 216 ALA A O 1
#

Radius of gyration: 19.09 Å; chains: 1; bounding box: 62×36×48 Å

InterPro domains:
  IPR021139 NYN domain [PF01936] (26-161)

Foldseek 3Di:
DDDDPPDDDDFPDDLAADAQEEAEEEEEVVQQQVVLCVQLVHHDDPQSFFDVLLVLVLSCVVCVPGHYAAEYEEEDEPPCCVVCVVVCVVCVVSRHHYHYFYCPDPPSDCLVVRLVNVVSVVVRYHYAEYEYAHLPCVRVLVVQLVVLVVNHQAEYEHAPVRNVSQVVDPSYHYDYNQNRPRRHPDDRLGDDPPPADPVGDDNDDSDDPCVVVVVD